Protein AF-0000000070184455 (afdb_homodimer)

Solvent-accessible surface area (backbone atoms only — not comparable to full-atom values): 16462 Å² total; per-residue (Å²): 111,70,43,60,71,36,70,55,77,75,55,74,35,18,24,16,67,82,56,78,44,83,41,41,53,81,78,48,29,90,46,31,36,33,36,43,38,32,28,48,44,63,80,33,72,62,44,48,53,51,55,48,52,50,52,74,43,37,65,62,40,45,73,43,46,32,42,61,32,40,34,28,40,41,44,41,48,47,44,28,52,49,34,60,73,70,63,50,87,60,40,34,37,22,26,56,83,36,55,60,34,54,68,46,54,32,59,38,61,46,68,95,58,64,41,69,60,25,25,33,30,28,38,36,32,27,36,63,84,42,31,20,72,35,61,48,75,37,95,46,77,83,56,75,80,62,64,67,59,55,49,48,53,43,50,68,72,87,109,73,43,59,71,34,71,55,76,73,54,74,35,19,25,18,66,84,57,77,44,81,41,41,54,81,80,47,29,89,46,33,38,34,35,43,38,32,28,48,44,63,80,34,72,64,45,48,52,50,55,49,52,51,52,74,43,37,65,61,40,45,73,41,45,32,40,59,32,39,33,27,39,40,45,43,48,47,45,30,50,49,34,60,74,69,64,49,87,60,41,34,36,21,26,57,83,35,55,60,34,54,68,46,54,34,60,38,62,47,67,96,57,65,42,69,60,26,26,32,31,27,39,37,32,27,36,62,86,40,31,20,72,36,60,48,76,37,95,45,76,81,56,74,79,63,63,68,58,54,51,49,52,44,50,68,72,85

Sequence (316 aa):
MVTTGDSAPDFTAPLANGDIDSFTLSDRLDEAPLVLAFFPGSFTSVCTHEMNAFQDDLEAFESAGAAVYGVSVDSPFALNEFREKLGLEFDLISDADKEITEAYDIQMDFAELGVHDVAKRSVFVVDSDGTVQYAWISDDPGVEPEYDDVLAAVETLAMVTTGDSAPDFTAPLANGDIDSFTLSDRLDEAPLVLAFFPGSFTSVCTHEMNAFQDDLEAFESAGAAVYGVSVDSPFALNEFREKLGLEFDLISDADKEITEAYDIQMDFAELGVHDVAKRSVFVVDSDGTVQYAWISDDPGVEPEYDDVLAAVETLA

Structure (mmCIF, N/CA/C/O backbone):
data_AF-0000000070184455-model_v1
#
loop_
_entity.id
_entity.type
_entity.pdbx_description
1 polymer Peroxiredoxin
#
loop_
_atom_site.group_PDB
_atom_site.id
_atom_site.type_symbol
_atom_site.label_atom_id
_atom_site.label_alt_id
_atom_site.label_comp_id
_atom_site.label_asym_id
_atom_site.label_entity_id
_atom_site.label_seq_id
_atom_site.pdbx_PDB_ins_code
_atom_site.Cartn_x
_atom_site.Cartn_y
_atom_site.Cartn_z
_atom_site.occupancy
_atom_site.B_iso_or_equiv
_atom_site.auth_seq_id
_atom_site.auth_comp_id
_atom_site.auth_asym_id
_atom_site.auth_atom_id
_atom_site.pdbx_PDB_model_num
ATOM 1 N N . MET A 1 1 ? -2.066 8.836 22.891 1 90.31 1 MET A N 1
ATOM 2 C CA . MET A 1 1 ? -2.592 9.594 21.766 1 90.31 1 MET A CA 1
ATOM 3 C C . MET A 1 1 ? -1.968 10.984 21.719 1 90.31 1 MET A C 1
ATOM 5 O O . MET A 1 1 ? -1.817 11.648 22.75 1 90.31 1 MET A O 1
ATOM 9 N N . VAL A 1 2 ? -1.498 11.32 20.562 1 97.38 2 VAL A N 1
ATOM 10 C CA . VAL A 1 2 ? -0.89 12.633 20.359 1 97.38 2 VAL A CA 1
ATOM 11 C C . VAL A 1 2 ? -1.961 13.719 20.453 1 97.38 2 VAL A C 1
ATOM 13 O O . VAL A 1 2 ? -3.01 13.617 19.812 1 97.38 2 VAL A O 1
ATOM 16 N N . THR A 1 3 ? -1.771 14.688 21.281 1 97.69 3 THR A N 1
ATOM 17 C CA . THR A 1 3 ? -2.732 15.766 21.484 1 97.69 3 THR A CA 1
ATOM 18 C C . THR A 1 3 ? -2.053 17.125 21.375 1 97.69 3 THR A C 1
ATOM 20 O O . THR A 1 3 ? -0.824 17.203 21.297 1 97.69 3 THR A O 1
ATOM 23 N N . THR A 1 4 ? -2.918 18.141 21.312 1 98.19 4 THR A N 1
ATOM 24 C CA . THR A 1 4 ? -2.408 19.516 21.25 1 98.19 4 THR A CA 1
ATOM 25 C C . THR A 1 4 ? -1.467 19.781 22.422 1 98.19 4 THR A C 1
ATOM 27 O O . THR A 1 4 ? -1.761 19.422 23.562 1 98.19 4 THR A O 1
ATOM 30 N N . GLY A 1 5 ? -0.348 20.312 22.156 1 98.44 5 GLY A N 1
ATOM 31 C CA . GLY A 1 5 ? 0.641 20.625 23.172 1 98.44 5 GLY A CA 1
ATOM 32 C C . GLY A 1 5 ? 1.784 19.625 23.219 1 98.44 5 GLY A C 1
ATOM 33 O O . GLY A 1 5 ? 2.854 19.938 23.766 1 98.44 5 GLY A O 1
ATOM 34 N N . ASP A 1 6 ? 1.604 18.484 22.703 1 98.69 6 ASP A N 1
ATOM 35 C CA . ASP A 1 6 ? 2.635 17.453 22.672 1 98.69 6 ASP A CA 1
ATOM 36 C C . ASP A 1 6 ? 3.713 17.781 21.656 1 98.69 6 ASP A C 1
ATOM 38 O O . ASP A 1 6 ? 3.457 18.5 20.688 1 98.69 6 ASP A O 1
ATOM 42 N N . SER A 1 7 ? 4.93 17.328 21.938 1 98.75 7 SER A N 1
ATOM 43 C CA . SER A 1 7 ? 5.891 17.25 20.844 1 98.75 7 SER A CA 1
ATOM 44 C C . SER A 1 7 ? 5.453 16.25 19.781 1 98.75 7 SER A C 1
ATOM 46 O O . SER A 1 7 ? 5.082 15.117 20.125 1 98.75 7 SER A O 1
ATOM 48 N N . ALA A 1 8 ? 5.398 16.703 18.578 1 98.88 8 ALA A N 1
ATOM 49 C CA . ALA A 1 8 ? 5.062 15.758 17.5 1 98.88 8 ALA A CA 1
ATOM 50 C C . ALA A 1 8 ? 6.09 14.633 17.422 1 98.88 8 ALA A C 1
ATOM 52 O O . ALA A 1 8 ? 7.293 14.891 17.359 1 98.88 8 ALA A O 1
ATOM 53 N N . PRO A 1 9 ? 5.707 13.391 17.453 1 98.94 9 PRO A N 1
ATOM 54 C CA . PRO A 1 9 ? 6.676 12.312 17.234 1 98.94 9 PRO A CA 1
ATOM 55 C C . PRO A 1 9 ? 7.461 12.469 15.938 1 98.94 9 PRO A C 1
ATOM 57 O O . PRO A 1 9 ? 6.867 12.664 14.875 1 98.94 9 PRO A O 1
ATOM 60 N N . ASP A 1 10 ? 8.766 12.375 16.031 1 98.88 10 ASP A N 1
ATOM 61 C CA . ASP A 1 10 ? 9.609 12.5 14.844 1 98.88 10 ASP A CA 1
ATOM 62 C C . ASP A 1 10 ? 9.648 11.188 14.062 1 98.88 10 ASP A C 1
ATOM 64 O O . ASP A 1 10 ? 9.43 10.109 14.625 1 98.88 10 ASP A O 1
ATOM 68 N N . PHE A 1 11 ? 9.875 11.328 12.734 1 98.88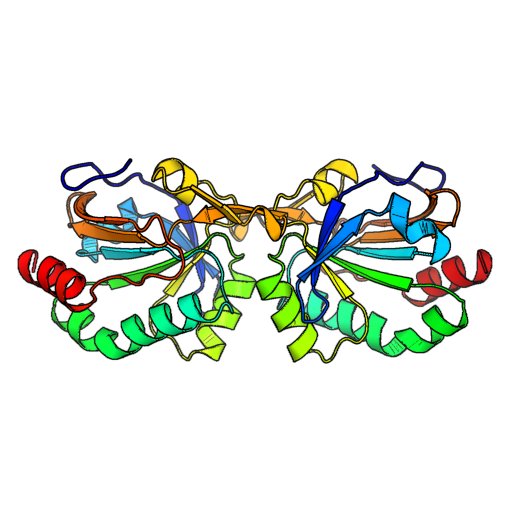 11 PHE A N 1
ATOM 69 C CA . PHE A 1 11 ? 9.984 10.156 11.867 1 98.88 11 PHE A CA 1
ATOM 70 C C . PHE A 1 11 ? 10.727 10.5 10.586 1 98.88 11 PHE A C 1
ATOM 72 O O . PHE A 1 11 ? 10.844 11.672 10.219 1 98.88 11 PHE A O 1
ATOM 79 N N . THR A 1 12 ? 11.305 9.516 9.961 1 98.69 12 THR A N 1
ATOM 80 C CA . THR A 1 12 ? 11.82 9.539 8.594 1 98.69 12 THR A CA 1
ATOM 81 C C . THR A 1 12 ? 11.086 8.531 7.723 1 98.69 12 THR A C 1
ATOM 83 O O . THR A 1 12 ? 10.875 7.383 8.125 1 98.69 12 THR A O 1
ATOM 86 N N . ALA A 1 13 ? 10.602 9 6.57 1 98.75 13 ALA A N 1
ATOM 87 C CA . ALA A 1 13 ? 9.789 8.164 5.691 1 98.75 13 ALA A CA 1
ATOM 88 C C . ALA A 1 13 ? 9.922 8.602 4.238 1 98.75 13 ALA A C 1
ATOM 90 O O . ALA A 1 13 ? 10.344 9.727 3.957 1 98.75 13 ALA A O 1
ATOM 91 N N . PRO A 1 14 ? 9.609 7.703 3.279 1 98.81 14 PRO A N 1
ATOM 92 C CA . PRO A 1 14 ? 9.609 8.109 1.873 1 98.81 14 PRO A CA 1
ATOM 93 C C . PRO A 1 14 ? 8.578 9.195 1.577 1 98.81 14 PRO A C 1
ATOM 95 O O . PRO A 1 14 ? 7.469 9.172 2.121 1 98.81 14 PRO A O 1
ATOM 98 N N . LEU A 1 15 ? 9 10.133 0.774 1 98.88 15 LEU A N 1
ATOM 99 C CA . LEU A 1 15 ? 8.141 11.195 0.265 1 98.88 15 LEU A CA 1
ATOM 100 C C . LEU A 1 15 ? 7.766 10.945 -1.191 1 98.88 15 LEU A C 1
ATOM 102 O O . LEU A 1 15 ? 8.633 10.891 -2.061 1 98.88 15 LEU A O 1
ATOM 106 N N . ALA A 1 16 ? 6.512 10.688 -1.405 1 98.69 16 ALA A N 1
ATOM 107 C CA . ALA A 1 16 ? 5.996 10.555 -2.766 1 98.69 16 ALA A CA 1
ATOM 108 C C . ALA A 1 16 ? 5.73 11.93 -3.387 1 98.69 16 ALA A C 1
ATOM 110 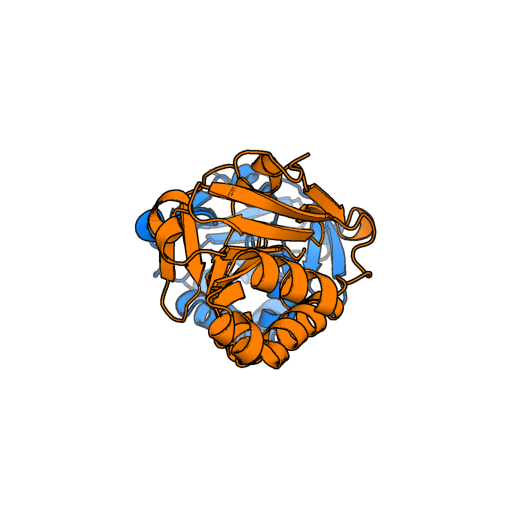O O . ALA A 1 16 ? 4.684 12.531 -3.154 1 98.69 16 ALA A O 1
ATOM 111 N N . ASN A 1 17 ? 6.598 12.398 -4.184 1 98.38 17 ASN A N 1
ATOM 112 C CA . ASN A 1 17 ? 6.535 13.719 -4.812 1 98.38 17 ASN A CA 1
ATOM 113 C C . ASN A 1 17 ? 6.832 13.641 -6.305 1 98.38 17 ASN A C 1
ATOM 115 O O . ASN A 1 17 ? 7.309 14.609 -6.898 1 98.38 17 ASN A O 1
ATOM 119 N N . GLY A 1 18 ? 6.438 12.492 -6.973 1 96.12 18 GLY A N 1
ATOM 120 C CA . GLY A 1 18 ? 6.883 12.148 -8.312 1 96.12 18 GLY A CA 1
ATOM 121 C C . GLY A 1 18 ? 8.117 11.266 -8.32 1 96.12 18 GLY A C 1
ATOM 122 O O . GLY A 1 18 ? 8.031 10.078 -8.641 1 96.12 18 GLY A O 1
ATOM 123 N N . ASP A 1 19 ? 9.172 11.844 -7.871 1 94.44 19 ASP A N 1
ATOM 124 C CA . ASP A 1 19 ? 10.305 11.031 -7.43 1 94.44 19 ASP A CA 1
ATOM 125 C C . ASP A 1 19 ? 10.086 10.523 -6.008 1 94.44 19 ASP A C 1
ATOM 127 O O . ASP A 1 19 ? 9.055 10.789 -5.395 1 94.44 19 ASP A O 1
ATOM 131 N N . ILE A 1 20 ? 10.82 9.672 -5.496 1 96.94 20 ILE A N 1
ATOM 132 C CA . ILE A 1 20 ? 10.758 9.258 -4.098 1 96.94 20 ILE A CA 1
ATOM 133 C C . ILE A 1 20 ? 11.953 9.812 -3.34 1 96.94 20 ILE A C 1
ATOM 135 O O . ILE A 1 20 ? 13.102 9.438 -3.611 1 96.94 20 ILE A O 1
ATOM 139 N N . ASP A 1 21 ? 11.656 10.805 -2.514 1 98 21 ASP A N 1
ATOM 140 C CA . ASP A 1 21 ? 12.672 11.383 -1.643 1 98 21 ASP A CA 1
ATOM 141 C C . ASP A 1 21 ? 12.492 10.922 -0.2 1 98 21 ASP A C 1
ATOM 143 O O . ASP A 1 21 ? 11.617 10.102 0.087 1 98 21 ASP A O 1
ATOM 147 N N . SER A 1 22 ? 13.422 11.305 0.609 1 98.44 22 SER A N 1
ATOM 148 C CA . SER A 1 22 ? 13.289 11.047 2.041 1 98.44 22 SER A CA 1
ATOM 149 C C . SER A 1 22 ? 12.742 12.266 2.775 1 98.44 22 SER A C 1
ATOM 151 O O . SER A 1 22 ? 13.086 13.398 2.451 1 98.44 22 SER A O 1
ATOM 153 N N . PHE A 1 23 ? 11.867 12.102 3.695 1 98.62 23 PHE A N 1
ATOM 154 C CA . PHE A 1 23 ? 11.258 13.125 4.539 1 98.62 23 PHE A CA 1
ATOM 155 C C . PHE A 1 23 ? 11.531 12.852 6.012 1 98.62 23 PHE A C 1
ATOM 157 O O . PHE A 1 23 ? 11.273 11.75 6.5 1 98.62 23 PHE A O 1
ATOM 164 N N . THR A 1 24 ? 12.078 13.734 6.672 1 98.88 24 THR A N 1
ATOM 165 C CA . THR A 1 24 ? 12.211 13.727 8.125 1 98.88 24 THR A CA 1
ATOM 166 C C . THR A 1 24 ? 11.492 14.922 8.742 1 98.88 24 THR A C 1
ATOM 168 O O . THR A 1 24 ? 11.781 16.078 8.398 1 98.88 24 THR A O 1
ATOM 171 N N . LEU A 1 25 ? 10.586 14.688 9.672 1 98.94 25 LEU A N 1
ATOM 172 C CA . LEU A 1 25 ? 9.742 15.75 10.211 1 98.94 25 LEU A CA 1
ATOM 173 C C . LEU A 1 25 ? 10.586 16.859 10.812 1 98.94 25 LEU A C 1
ATOM 175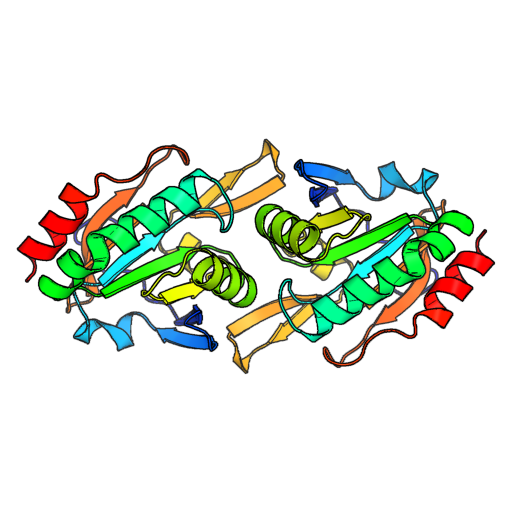 O O . LEU A 1 25 ? 10.414 18.031 10.477 1 98.94 25 LEU A O 1
ATOM 179 N N . SER A 1 26 ? 11.531 16.547 11.664 1 98.75 26 SER A N 1
ATOM 180 C CA . SER A 1 26 ? 12.32 17.531 12.398 1 98.75 26 SER A CA 1
ATOM 181 C C . SER A 1 26 ? 13.172 18.375 11.453 1 98.75 26 SER A C 1
ATOM 183 O O . SER A 1 26 ? 13.609 19.469 11.812 1 98.75 26 SER A O 1
ATOM 185 N N . ASP A 1 27 ? 13.445 17.828 10.266 1 98.69 27 ASP A N 1
ATOM 186 C CA . ASP A 1 27 ? 14.25 18.547 9.281 1 98.69 27 ASP A CA 1
ATOM 187 C C . ASP A 1 27 ? 13.391 19.531 8.492 1 98.69 27 ASP A C 1
ATOM 189 O O . ASP A 1 27 ? 13.914 20.328 7.703 1 98.69 27 ASP A O 1
ATOM 193 N N . ARG A 1 28 ? 12.039 19.5 8.625 1 98.62 28 ARG A N 1
ATOM 194 C CA . ARG A 1 28 ? 11.141 20.281 7.781 1 98.62 28 ARG A CA 1
ATOM 195 C C . ARG A 1 28 ? 10.406 21.344 8.594 1 98.62 28 ARG A C 1
ATOM 197 O O . ARG A 1 28 ? 9.477 21.984 8.102 1 98.62 28 ARG A O 1
ATOM 204 N N . LEU A 1 29 ? 10.82 21.562 9.836 1 98.56 29 LEU A N 1
ATOM 205 C CA . LEU A 1 29 ? 10.102 22.469 10.727 1 98.56 29 LEU A CA 1
ATOM 206 C C . LEU A 1 29 ? 10.211 23.906 10.242 1 98.56 29 LEU A C 1
ATOM 208 O O . LEU A 1 29 ? 9.43 24.766 10.656 1 98.56 29 LEU A O 1
ATOM 212 N N . ASP A 1 30 ? 11.141 24.25 9.375 1 98.12 30 ASP A N 1
ATOM 213 C CA . ASP A 1 30 ? 11.266 25.578 8.789 1 98.12 30 ASP A CA 1
ATOM 214 C C . ASP A 1 30 ? 10.109 25.859 7.824 1 98.12 30 ASP A C 1
ATOM 216 O O . ASP A 1 30 ? 9.883 27.016 7.445 1 98.12 30 ASP A O 1
ATOM 220 N N . GLU A 1 31 ? 9.375 24.812 7.449 1 98.12 31 GLU A N 1
ATOM 221 C CA . GLU A 1 31 ? 8.211 24.938 6.57 1 98.12 31 GLU A CA 1
ATOM 222 C C . GLU A 1 31 ? 6.926 25.109 7.375 1 98.12 31 GLU A C 1
ATOM 224 O O . GLU A 1 31 ? 5.844 25.234 6.801 1 98.12 31 GLU A O 1
ATOM 229 N N . ALA A 1 32 ? 7 25.109 8.68 1 98.12 32 ALA A N 1
ATOM 230 C CA . ALA A 1 32 ? 5.816 25.172 9.531 1 98.12 32 ALA A CA 1
ATOM 231 C C . ALA A 1 32 ? 5.055 26.484 9.305 1 98.12 32 ALA A C 1
ATOM 233 O O . ALA A 1 32 ? 5.652 27.5 8.961 1 98.12 32 ALA A O 1
ATOM 234 N N . PRO A 1 33 ? 3.736 26.344 9.578 1 98.75 33 PRO A N 1
ATOM 235 C CA . PRO A 1 33 ? 3.014 25.203 10.133 1 98.75 33 PRO A CA 1
ATOM 236 C C . PRO A 1 33 ? 2.922 24.031 9.156 1 98.75 33 PRO A C 1
ATOM 238 O O . PRO A 1 33 ? 2.734 24.234 7.957 1 98.75 33 PRO A O 1
ATOM 241 N N . LEU A 1 34 ? 3.176 22.812 9.617 1 98.94 34 LEU A N 1
ATOM 242 C CA . LEU A 1 34 ? 3.002 21.578 8.844 1 98.94 34 LEU A CA 1
ATOM 243 C C . LEU A 1 34 ? 1.637 20.953 9.109 1 98.94 34 LEU A C 1
ATOM 245 O O . LEU A 1 34 ? 1.262 20.75 10.266 1 98.94 34 LEU A O 1
ATOM 249 N N . VAL A 1 35 ? 0.856 20.75 8.102 1 98.94 35 VAL A N 1
ATOM 250 C CA . VAL A 1 35 ? -0.396 20.016 8.195 1 98.94 35 VAL A CA 1
ATOM 251 C C . VAL A 1 35 ? -0.167 18.562 7.785 1 98.94 35 VAL A C 1
ATOM 253 O O . VAL A 1 35 ? 0.141 18.281 6.621 1 98.94 35 VAL A O 1
ATOM 256 N N . LEU A 1 36 ? -0.233 17.672 8.703 1 98.94 36 LEU A N 1
ATOM 257 C CA . LEU A 1 36 ? -0.17 16.234 8.461 1 98.94 36 LEU A CA 1
ATOM 258 C C . LEU A 1 36 ? -1.569 15.625 8.414 1 98.94 36 LEU A C 1
ATOM 260 O O . LEU A 1 36 ? -2.238 15.516 9.445 1 98.94 36 LEU A O 1
ATOM 264 N N . ALA A 1 37 ? -1.998 15.32 7.281 1 98.94 37 ALA A N 1
ATOM 265 C CA . ALA A 1 37 ? -3.318 14.727 7.07 1 98.94 37 ALA A CA 1
ATOM 266 C C . ALA A 1 37 ? -3.219 13.227 6.848 1 98.94 37 ALA A C 1
ATOM 268 O O . ALA A 1 37 ? -2.893 12.773 5.746 1 98.94 37 ALA A O 1
ATOM 269 N N . PHE A 1 38 ? -3.537 12.484 7.871 1 98.94 38 PHE A N 1
ATOM 270 C CA . PHE A 1 38 ? -3.496 11.031 7.82 1 98.94 38 PHE A CA 1
ATOM 271 C C . PHE A 1 38 ? -4.789 10.469 7.234 1 98.94 38 PHE A C 1
ATOM 273 O O . PHE A 1 38 ? -5.879 10.961 7.551 1 98.94 38 PHE A O 1
ATOM 280 N N . PHE A 1 39 ? -4.699 9.5 6.414 1 98.88 39 PHE A N 1
ATOM 281 C CA . PHE A 1 39 ? -5.848 8.797 5.859 1 98.88 39 PHE A CA 1
ATOM 282 C C . PHE A 1 39 ? -5.574 7.301 5.762 1 98.88 39 PHE A C 1
ATOM 284 O O . PHE A 1 39 ? -4.414 6.879 5.703 1 98.88 39 PHE A O 1
ATOM 291 N N . PRO A 1 40 ? -6.609 6.473 5.77 1 98.31 40 PRO A N 1
ATOM 292 C CA . PRO A 1 40 ? -6.41 5.031 5.945 1 98.31 40 PRO A CA 1
ATOM 293 C C . PRO A 1 40 ? -5.719 4.383 4.746 1 98.31 40 PRO A C 1
ATOM 295 O O . PRO A 1 40 ? -4.828 3.547 4.922 1 98.31 40 PRO A O 1
ATOM 298 N N . GLY A 1 41 ? -6.184 4.758 3.543 1 98.31 41 GLY A N 1
ATOM 299 C CA . GLY A 1 41 ? -5.672 4.062 2.373 1 98.31 41 GLY A CA 1
ATOM 300 C C . GLY A 1 41 ? -5.973 4.777 1.072 1 98.31 41 GLY A C 1
ATOM 301 O O . GLY A 1 41 ? -7.09 5.254 0.863 1 98.31 41 GLY A O 1
ATOM 302 N N . SER A 1 42 ? -4.996 4.801 0.197 1 98.62 42 SER A N 1
ATOM 303 C CA . SER A 1 42 ? -5.16 5.43 -1.11 1 98.62 42 SER A CA 1
ATOM 304 C C . SER A 1 42 ? -6.211 4.703 -1.946 1 98.62 42 SER A C 1
ATOM 306 O O . SER A 1 42 ? -6.492 3.525 -1.71 1 98.62 42 SER A O 1
ATOM 308 N N . PHE A 1 43 ? -6.941 5.473 -2.883 1 98.38 43 PHE A N 1
ATOM 309 C CA . PHE A 1 43 ? -7.863 4.973 -3.895 1 98.38 43 PHE A CA 1
ATOM 310 C C . PHE A 1 43 ? -9.195 4.586 -3.268 1 98.38 43 PHE A C 1
ATOM 312 O O . PHE A 1 43 ? -10.047 3.992 -3.928 1 98.38 43 PHE A O 1
ATOM 319 N N . THR A 1 44 ? -9.336 4.848 -1.955 1 96.94 44 THR A N 1
ATOM 320 C CA . THR A 1 44 ? -10.656 4.715 -1.348 1 96.94 44 THR A CA 1
ATOM 321 C C . THR A 1 44 ? -11.469 5.992 -1.536 1 96.94 44 THR A C 1
ATOM 323 O O . THR A 1 44 ? -10.906 7.082 -1.653 1 96.94 44 THR A O 1
ATOM 326 N N . SER A 1 45 ? -12.781 5.898 -1.573 1 97.31 45 SER A N 1
ATOM 327 C CA . SER A 1 45 ? -13.664 7.008 -1.921 1 97.31 45 SER A CA 1
ATOM 328 C C . SER A 1 45 ? -13.5 8.172 -0.949 1 97.31 45 SER A C 1
ATOM 330 O O . SER A 1 45 ? -13.297 9.312 -1.367 1 97.31 45 SER A O 1
ATOM 332 N N . VAL A 1 46 ? -13.609 7.961 0.353 1 98.12 46 VAL A N 1
ATOM 333 C CA . VAL A 1 46 ? -13.547 9.031 1.348 1 98.12 46 VAL A CA 1
ATOM 334 C C . VAL A 1 46 ? -12.148 9.633 1.369 1 98.12 46 VAL A C 1
ATOM 336 O O . VAL A 1 46 ? -11.992 10.844 1.517 1 98.12 46 VAL A O 1
ATOM 339 N N . CYS A 1 47 ? -11.141 8.828 1.218 1 98.69 47 CYS A N 1
ATOM 340 C CA . CYS A 1 47 ? -9.766 9.328 1.195 1 98.69 47 CYS A CA 1
ATOM 341 C C . CYS A 1 47 ? -9.523 10.195 -0.034 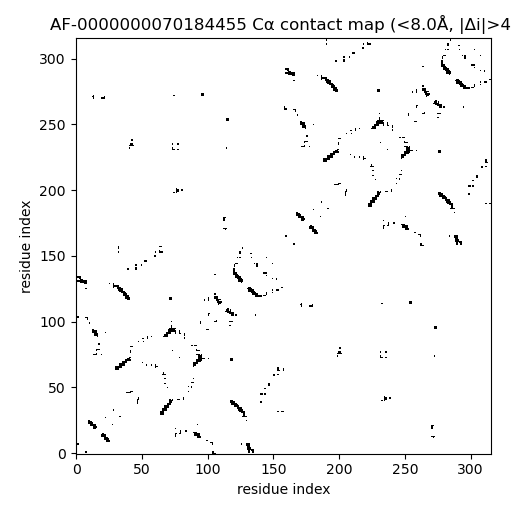1 98.69 47 CYS A C 1
ATOM 343 O O . CYS A 1 47 ? -8.828 11.211 0.046 1 98.69 47 CYS A O 1
ATOM 345 N N . THR A 1 48 ? -10.039 9.773 -1.18 1 98.81 48 THR A N 1
ATOM 346 C CA . THR A 1 48 ? -9.984 10.57 -2.4 1 98.81 48 THR A CA 1
ATOM 347 C C . THR A 1 48 ? -10.648 11.93 -2.188 1 98.81 48 THR A C 1
ATOM 349 O O . THR A 1 48 ? -10.078 12.961 -2.533 1 98.81 48 THR A O 1
ATOM 352 N N . HIS A 1 49 ? -11.82 11.945 -1.604 1 98.81 49 HIS A N 1
ATOM 353 C CA . HIS A 1 49 ? -12.523 13.195 -1.345 1 98.81 49 HIS A CA 1
ATOM 354 C C . HIS A 1 49 ? -11.727 14.094 -0.41 1 98.81 49 HIS A C 1
ATOM 356 O O . HIS A 1 49 ? -11.617 15.297 -0.644 1 98.81 49 HIS A O 1
ATOM 362 N N . GLU A 1 50 ? -11.195 13.5 0.647 1 98.88 50 GLU A N 1
ATOM 363 C CA . GLU A 1 50 ? -10.406 14.25 1.617 1 98.88 50 GLU A CA 1
ATOM 364 C C . GLU A 1 50 ? -9.195 14.898 0.958 1 98.88 50 GLU A C 1
ATOM 366 O O . GLU A 1 50 ? -8.938 16.094 1.152 1 98.88 50 GLU A O 1
ATOM 371 N N . MET A 1 51 ? -8.391 14.125 0.196 1 98.94 51 MET A N 1
ATOM 372 C CA . MET A 1 51 ? -7.203 14.672 -0.455 1 98.94 51 MET A CA 1
ATOM 373 C C . MET A 1 51 ? -7.578 15.758 -1.457 1 98.94 51 MET A C 1
ATOM 375 O O . MET A 1 51 ? -6.891 16.766 -1.565 1 98.94 51 MET A O 1
ATOM 379 N N . ASN A 1 52 ? -8.688 15.586 -2.184 1 98.94 52 ASN A N 1
ATOM 380 C CA . ASN A 1 52 ? -9.172 16.609 -3.1 1 98.94 52 ASN A CA 1
ATOM 381 C C . ASN A 1 52 ? -9.586 17.875 -2.355 1 98.94 52 ASN A C 1
ATOM 383 O O . ASN A 1 52 ? -9.367 18.984 -2.848 1 98.94 52 ASN A O 1
ATOM 387 N N . ALA A 1 53 ? -10.211 17.719 -1.199 1 98.88 53 ALA A N 1
ATOM 388 C CA . ALA A 1 53 ? -10.594 18.875 -0.405 1 98.88 53 ALA A CA 1
ATOM 389 C C . ALA A 1 53 ? -9.367 19.688 0.016 1 98.88 53 ALA A C 1
ATOM 391 O O . ALA A 1 53 ? -9.367 20.922 -0.061 1 98.88 53 ALA A O 1
ATOM 392 N N . PHE A 1 54 ? -8.32 18.984 0.452 1 98.94 54 PHE A N 1
ATOM 393 C CA . PHE A 1 54 ? -7.078 19.672 0.778 1 98.94 54 PHE A CA 1
ATOM 394 C C . PHE A 1 54 ? -6.488 20.344 -0.458 1 98.94 54 PHE A C 1
ATOM 396 O O . PHE A 1 54 ? -5.961 21.453 -0.379 1 98.94 54 PHE A O 1
ATOM 403 N N . GLN A 1 55 ? -6.555 19.672 -1.617 1 98.94 55 GLN A N 1
ATOM 404 C CA . GLN A 1 55 ? -6.07 20.266 -2.861 1 98.94 55 GLN A CA 1
ATOM 405 C C . GLN A 1 55 ? -6.844 21.547 -3.199 1 98.94 55 GLN A C 1
ATOM 407 O O . GLN A 1 55 ? -6.25 22.547 -3.598 1 98.94 55 GLN A O 1
ATOM 412 N N . ASP A 1 56 ? -8.148 21.5 -3.025 1 98.69 56 ASP A N 1
ATOM 413 C CA . ASP A 1 56 ? -9.008 22.641 -3.32 1 98.69 56 ASP A CA 1
ATOM 414 C C . ASP A 1 56 ? -8.633 23.844 -2.457 1 98.69 56 ASP A C 1
ATOM 416 O O . ASP A 1 56 ? -8.773 24.984 -2.889 1 98.69 56 ASP A O 1
ATOM 420 N N . ASP A 1 57 ? -8.195 23.594 -1.243 1 98.44 57 ASP A N 1
ATOM 421 C CA . ASP A 1 57 ? -7.887 24.656 -0.296 1 98.44 57 ASP A CA 1
ATOM 422 C C . ASP A 1 57 ? -6.383 24.906 -0.231 1 98.44 57 ASP A C 1
ATOM 424 O O . ASP A 1 57 ? -5.914 25.672 0.627 1 98.44 57 ASP A O 1
ATOM 428 N N . LEU A 1 58 ? -5.645 24.297 -1.053 1 98.81 58 LEU A N 1
ATOM 429 C CA . LEU A 1 58 ? -4.191 24.297 -0.925 1 98.81 58 LEU A CA 1
ATOM 430 C C . LEU A 1 58 ? -3.643 25.719 -0.947 1 98.81 58 LEU A C 1
ATOM 432 O O . LEU A 1 58 ? -2.756 26.062 -0.16 1 98.81 58 LEU A O 1
ATOM 436 N N . GLU A 1 59 ? -4.129 26.562 -1.829 1 98.62 59 GLU A N 1
ATOM 437 C CA . GLU A 1 59 ? -3.656 27.938 -1.926 1 98.62 59 GLU A CA 1
ATOM 438 C C . GLU A 1 59 ? -3.865 28.688 -0.612 1 98.62 59 GLU A C 1
ATOM 440 O O . GLU A 1 59 ? -3.027 29.5 -0.214 1 98.62 59 GLU A O 1
ATOM 445 N N . ALA A 1 60 ? -4.992 28.469 0.015 1 98.69 60 ALA A N 1
ATOM 446 C CA . ALA A 1 60 ? -5.266 29.109 1.298 1 98.69 60 ALA A CA 1
ATOM 447 C C . ALA A 1 60 ? -4.254 28.672 2.355 1 98.69 60 ALA A C 1
ATOM 449 O O . ALA A 1 60 ? -3.768 29.5 3.131 1 98.69 60 ALA A O 1
ATOM 450 N N . PHE A 1 61 ? -3.9 27.422 2.404 1 98.75 61 PHE A N 1
ATOM 451 C CA . PHE A 1 61 ? -2.906 26.922 3.346 1 98.75 61 PHE A CA 1
ATOM 452 C C . PHE A 1 61 ? -1.535 27.516 3.057 1 98.75 61 PHE A C 1
ATOM 454 O O . PHE A 1 61 ? -0.854 27.984 3.969 1 98.75 61 PHE A O 1
ATOM 461 N N . GLU A 1 62 ? -1.207 27.5 1.803 1 98.44 62 GLU A N 1
ATOM 462 C CA . GLU A 1 62 ? 0.094 28.031 1.408 1 98.44 62 GLU A CA 1
ATOM 463 C C . GLU A 1 62 ? 0.189 29.516 1.69 1 98.44 62 GLU A C 1
ATOM 465 O O . GLU A 1 62 ? 1.234 30.016 2.121 1 98.44 62 GLU A O 1
ATOM 470 N N . SER A 1 63 ? -0.9 30.203 1.412 1 98.19 63 SER A N 1
ATOM 471 C CA . SER A 1 63 ? -0.937 31.641 1.671 1 98.19 63 SER A CA 1
ATOM 472 C C . SER A 1 63 ? -0.789 31.938 3.158 1 98.19 63 SER A C 1
ATOM 474 O O . SER A 1 63 ? -0.229 32.969 3.539 1 98.19 63 SER A O 1
ATOM 476 N N . ALA A 1 64 ? -1.251 31.031 3.951 1 98.06 64 ALA A N 1
ATOM 477 C CA . ALA A 1 64 ? -1.132 31.172 5.398 1 98.06 64 ALA A CA 1
ATOM 478 C C . ALA A 1 64 ? 0.237 30.703 5.887 1 98.06 64 ALA A C 1
ATOM 480 O O . ALA A 1 64 ? 0.518 30.734 7.086 1 98.06 64 ALA A O 1
ATOM 481 N 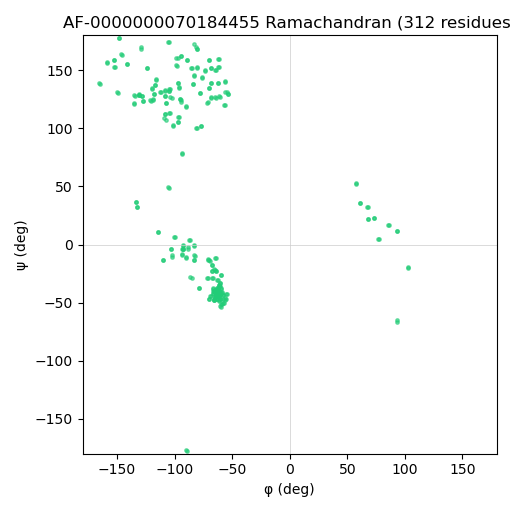N . GLY A 1 65 ? 1.073 30.234 4.957 1 97.88 65 GLY A N 1
ATOM 482 C CA . GLY A 1 65 ? 2.447 29.875 5.262 1 97.88 65 GLY A CA 1
ATOM 483 C C . GLY A 1 65 ? 2.609 28.406 5.613 1 97.88 65 GLY A C 1
ATOM 484 O O . GLY A 1 65 ? 3.656 28 6.117 1 97.88 65 GLY A O 1
ATOM 485 N N . ALA A 1 66 ? 1.613 27.609 5.387 1 98.75 66 ALA A N 1
ATOM 486 C CA . ALA A 1 66 ? 1.646 26.219 5.824 1 98.75 66 ALA A CA 1
ATOM 487 C C . ALA A 1 66 ? 2.047 25.297 4.676 1 98.75 66 ALA A C 1
ATOM 489 O O . ALA A 1 66 ? 1.855 25.625 3.504 1 98.75 66 ALA A O 1
ATOM 490 N N . ALA A 1 67 ? 2.609 24.141 4.945 1 98.81 67 ALA A N 1
ATOM 491 C CA . ALA A 1 67 ? 2.807 23.016 4.039 1 98.81 67 ALA A CA 1
ATOM 492 C C . ALA A 1 67 ? 1.881 21.859 4.395 1 98.81 67 ALA A C 1
ATOM 494 O O . ALA A 1 67 ? 1.741 21.5 5.57 1 98.81 67 ALA A O 1
ATOM 495 N N . VAL A 1 68 ? 1.24 21.312 3.441 1 98.94 68 VAL A N 1
ATOM 496 C CA . VAL A 1 68 ? 0.302 20.203 3.633 1 98.94 68 VAL A CA 1
ATOM 497 C C . VAL A 1 68 ? 0.936 18.906 3.158 1 98.94 68 VAL A C 1
ATOM 499 O O . VAL A 1 68 ? 1.532 18.844 2.08 1 98.94 68 VAL A O 1
ATOM 502 N N . TYR A 1 69 ? 0.863 17.859 3.949 1 98.94 69 TYR A N 1
ATOM 503 C CA . TYR A 1 69 ? 1.286 16.5 3.605 1 98.94 69 TYR A CA 1
ATOM 504 C C . TYR A 1 69 ? 0.178 15.5 3.891 1 98.94 69 TYR A C 1
ATOM 506 O O . TYR A 1 69 ? -0.415 15.508 4.973 1 98.94 69 TYR A O 1
ATOM 514 N N . GLY A 1 70 ? -0.158 14.695 2.939 1 98.94 70 GLY A N 1
ATOM 515 C CA . GLY A 1 70 ? -0.933 13.5 3.234 1 98.94 70 GLY A CA 1
ATOM 516 C C . GLY A 1 70 ? -0.079 12.336 3.697 1 98.94 70 GLY A C 1
ATOM 517 O O . GLY A 1 70 ? 1.055 12.172 3.242 1 98.94 70 GLY A O 1
ATOM 518 N N . VAL A 1 71 ? -0.547 11.484 4.605 1 98.94 71 VAL A N 1
ATOM 519 C CA . VAL A 1 71 ? 0.21 10.367 5.156 1 98.94 71 VAL A CA 1
ATOM 520 C C . VAL A 1 71 ? -0.664 9.109 5.184 1 98.94 71 VAL A C 1
ATOM 522 O O . VAL A 1 71 ? -1.794 9.148 5.676 1 98.94 71 VAL A O 1
ATOM 525 N N . SER A 1 72 ? -0.225 8.078 4.676 1 98.88 72 SER A N 1
ATOM 526 C CA . SER A 1 72 ? -0.899 6.797 4.832 1 98.88 72 SER A CA 1
ATOM 527 C C . SER A 1 72 ? 0.101 5.645 4.844 1 98.88 72 SER A C 1
ATOM 529 O O . SER A 1 72 ? 1.297 5.852 4.625 1 98.88 72 SER A O 1
ATOM 531 N N . VAL A 1 73 ? -0.396 4.445 5.035 1 98.5 73 VAL A N 1
ATOM 532 C CA . VAL A 1 73 ? 0.446 3.258 5.141 1 98.5 73 VAL A CA 1
ATOM 533 C C . VAL A 1 73 ? 0.716 2.689 3.748 1 98.5 73 VAL A C 1
ATOM 535 O O . VAL A 1 73 ? 1.351 1.642 3.611 1 98.5 73 VAL A O 1
ATOM 538 N N . ASP A 1 74 ? 0.252 3.334 2.66 1 98.56 74 ASP A N 1
ATOM 539 C CA . ASP A 1 74 ? 0.502 2.896 1.29 1 98.56 74 ASP A CA 1
ATOM 540 C C . ASP A 1 74 ? 1.975 3.064 0.921 1 98.56 74 ASP A C 1
ATOM 542 O O . ASP A 1 74 ? 2.672 3.904 1.493 1 98.56 74 ASP A O 1
ATOM 546 N N . SER A 1 75 ? 2.498 2.273 0.023 1 98.38 75 SER A N 1
ATOM 547 C CA . SER A 1 75 ? 3.852 2.424 -0.497 1 98.38 75 SER A CA 1
ATOM 548 C C . SER A 1 75 ? 4.027 3.762 -1.206 1 98.38 75 SER A C 1
ATOM 550 O O . SER A 1 75 ? 3.049 4.375 -1.639 1 98.38 75 SER A O 1
ATOM 552 N N . PRO A 1 76 ? 5.246 4.195 -1.351 1 98.62 76 PRO A N 1
ATOM 553 C CA . PRO A 1 76 ? 5.426 5.453 -2.078 1 98.62 76 PRO A CA 1
ATOM 554 C C . PRO A 1 76 ? 5.059 5.34 -3.555 1 98.62 76 PRO A C 1
ATOM 556 O O . PRO A 1 76 ? 4.699 6.336 -4.184 1 98.62 76 PRO A O 1
ATOM 559 N N . PHE A 1 77 ? 5.078 4.113 -4.129 1 98.44 77 PHE A N 1
ATOM 560 C CA . PHE A 1 77 ? 4.691 3.9 -5.516 1 98.44 77 PHE A CA 1
ATOM 561 C C . PHE A 1 77 ? 3.189 4.094 -5.695 1 98.44 77 PHE A C 1
ATOM 563 O O . PHE A 1 77 ? 2.756 4.805 -6.602 1 98.44 77 PHE A O 1
ATOM 570 N N . ALA A 1 78 ? 2.438 3.486 -4.809 1 98.69 78 ALA A N 1
ATOM 571 C CA . ALA A 1 78 ? 0.985 3.643 -4.832 1 98.69 78 ALA A CA 1
ATOM 572 C C . ALA A 1 78 ? 0.583 5.09 -4.562 1 98.69 78 ALA A C 1
ATOM 574 O O . ALA A 1 78 ? -0.328 5.617 -5.203 1 98.69 78 ALA A O 1
ATOM 575 N N . LEU A 1 79 ? 1.278 5.699 -3.623 1 98.88 79 LEU A N 1
ATOM 576 C CA . LEU A 1 79 ? 0.963 7.086 -3.295 1 98.88 79 LEU A CA 1
ATOM 577 C C . LEU A 1 79 ? 1.265 8.008 -4.477 1 98.88 79 LEU A C 1
ATOM 579 O O . LEU A 1 79 ? 0.533 8.969 -4.719 1 98.88 79 LEU A O 1
ATOM 583 N N . ASN A 1 80 ? 2.379 7.777 -5.195 1 98.81 80 ASN A N 1
ATOM 584 C CA . ASN A 1 80 ? 2.67 8.586 -6.375 1 98.81 80 ASN A CA 1
ATOM 585 C C . ASN A 1 80 ? 1.592 8.422 -7.445 1 98.81 80 ASN A C 1
ATOM 587 O O . ASN A 1 80 ? 1.201 9.391 -8.094 1 98.81 80 ASN A O 1
ATOM 591 N N . GLU A 1 81 ? 1.14 7.219 -7.617 1 98.81 81 GLU A N 1
ATOM 592 C CA . GLU A 1 81 ? 0.049 7.004 -8.562 1 98.81 81 GLU A CA 1
ATOM 593 C C . GLU A 1 81 ? -1.218 7.73 -8.125 1 98.81 81 GLU A C 1
ATOM 595 O O . GLU A 1 81 ? -1.911 8.336 -8.945 1 98.81 81 GLU A O 1
ATOM 600 N N . PHE A 1 82 ? -1.572 7.578 -6.805 1 98.88 82 PHE A N 1
ATOM 601 C CA . PHE A 1 82 ? -2.727 8.25 -6.223 1 98.88 82 PHE A CA 1
ATOM 602 C C . PHE A 1 82 ? -2.631 9.758 -6.422 1 98.88 82 PHE A C 1
ATOM 604 O O . PHE A 1 82 ? -3.592 10.398 -6.855 1 98.88 82 PHE A O 1
ATOM 611 N N . ARG A 1 83 ? -1.448 10.352 -6.145 1 98.81 83 ARG A N 1
ATOM 612 C CA . ARG A 1 83 ? -1.172 11.773 -6.305 1 98.81 83 ARG A CA 1
ATOM 613 C C . ARG A 1 83 ? -1.353 12.211 -7.754 1 98.81 83 ARG A C 1
ATOM 615 O O . ARG A 1 83 ? -1.971 13.242 -8.031 1 98.81 83 ARG A O 1
ATOM 622 N N . GLU A 1 84 ? -0.799 11.438 -8.641 1 98.44 84 GLU A N 1
ATOM 623 C CA . GLU A 1 84 ? -0.891 11.742 -10.062 1 98.44 84 GLU A CA 1
ATOM 624 C C . GLU A 1 84 ? -2.334 11.664 -10.555 1 98.44 84 GLU A C 1
ATOM 626 O O . GLU A 1 84 ? -2.799 12.547 -11.273 1 98.44 84 GLU A O 1
ATOM 631 N N . LYS A 1 85 ? -3.031 10.68 -10.164 1 98.44 85 LYS A N 1
ATOM 632 C CA . LYS A 1 85 ? -4.422 10.477 -10.562 1 98.44 85 LYS A CA 1
ATOM 633 C C . LYS A 1 85 ? -5.293 11.656 -10.133 1 98.44 85 LYS A C 1
ATOM 635 O O . LYS A 1 85 ? -6.195 12.062 -10.867 1 98.44 85 LYS A O 1
ATOM 640 N N . LEU A 1 86 ? -5.039 12.203 -8.977 1 98.81 86 LEU A N 1
ATOM 641 C CA . LEU A 1 86 ? -5.879 13.258 -8.422 1 98.81 86 LEU A CA 1
ATOM 642 C C . LEU A 1 86 ? -5.34 14.633 -8.781 1 98.81 86 LEU A C 1
ATOM 644 O O . LEU A 1 86 ? -5.984 15.648 -8.508 1 98.81 86 LEU A O 1
ATOM 648 N N . GLY A 1 87 ? -4.133 14.68 -9.375 1 98.75 87 GLY A N 1
ATOM 649 C CA . GLY A 1 87 ? -3.523 15.969 -9.672 1 98.75 87 GLY A CA 1
ATOM 650 C C . GLY A 1 87 ? -3.141 16.75 -8.438 1 98.75 87 GLY A C 1
ATOM 651 O O . GLY A 1 87 ? -3.268 17.984 -8.406 1 98.75 87 GLY A O 1
ATOM 652 N N . LEU A 1 88 ? -2.764 16.062 -7.367 1 98.88 88 LEU A N 1
ATOM 653 C CA . LEU A 1 88 ? -2.398 16.734 -6.129 1 98.88 88 LEU A CA 1
ATOM 654 C C . LEU A 1 88 ? -1.096 17.516 -6.297 1 98.88 88 LEU A C 1
ATOM 656 O O . LEU A 1 88 ? -0.155 17.031 -6.93 1 98.88 88 LEU A O 1
ATOM 660 N N . GLU A 1 89 ? -1.05 18.672 -5.754 1 98.75 89 GLU A N 1
ATOM 661 C CA . GLU A 1 89 ? 0.139 19.516 -5.832 1 98.75 89 GLU A CA 1
ATOM 662 C C . GLU A 1 89 ? 0.923 19.484 -4.523 1 98.75 89 GLU A C 1
ATOM 664 O O . GLU A 1 89 ? 2.008 20.078 -4.43 1 98.75 89 GLU A O 1
ATOM 669 N N . PHE A 1 90 ? 0.384 18.891 -3.48 1 98.88 90 PHE A N 1
ATOM 670 C CA . PHE A 1 90 ? 1.139 18.625 -2.26 1 98.88 90 PHE A CA 1
ATOM 671 C C . PHE A 1 90 ? 1.634 17.188 -2.223 1 98.88 90 PHE A C 1
ATOM 673 O O . PHE A 1 90 ? 1.169 16.344 -2.994 1 98.88 90 PHE A O 1
ATOM 680 N N . ASP A 1 91 ? 2.65 16.891 -1.409 1 98.75 91 ASP A N 1
ATOM 681 C CA . ASP A 1 91 ? 3.326 15.594 -1.384 1 98.75 91 ASP A CA 1
ATOM 682 C C . ASP A 1 91 ? 2.646 14.641 -0.403 1 98.75 91 ASP A C 1
ATOM 684 O O . ASP A 1 91 ? 1.925 15.078 0.496 1 98.75 91 ASP A O 1
ATOM 688 N N . LEU A 1 92 ? 2.865 13.391 -0.598 1 98.94 92 LEU A N 1
ATOM 689 C CA . LEU A 1 92 ? 2.363 12.359 0.303 1 98.94 92 LEU A CA 1
ATOM 690 C C . LEU A 1 92 ? 3.514 11.609 0.968 1 98.94 92 LEU A C 1
ATOM 692 O O . LEU A 1 92 ? 4.543 11.359 0.338 1 98.94 92 LEU A O 1
ATOM 696 N N . ILE A 1 93 ? 3.352 11.281 2.205 1 98.94 93 ILE A N 1
ATOM 697 C CA . ILE A 1 93 ? 4.32 10.547 3.008 1 98.94 93 ILE A CA 1
ATOM 698 C C . ILE A 1 93 ? 3.889 9.086 3.137 1 98.94 93 ILE A C 1
ATOM 700 O O . ILE A 1 93 ? 2.748 8.805 3.514 1 98.94 93 ILE A O 1
ATOM 704 N N . SER A 1 94 ? 4.797 8.242 2.781 1 98.94 94 SER A N 1
ATOM 705 C CA . SER A 1 94 ? 4.535 6.809 2.863 1 98.94 94 SER A CA 1
ATOM 706 C C . SER A 1 94 ? 4.938 6.25 4.223 1 98.94 94 SER A C 1
ATOM 708 O O . SER A 1 94 ? 6.109 6.289 4.594 1 98.94 94 SER A O 1
ATOM 710 N N . ASP A 1 95 ? 3.988 5.727 4.926 1 98.75 95 ASP A N 1
ATOM 711 C CA . ASP A 1 95 ? 4.191 5.012 6.184 1 98.75 95 ASP A CA 1
ATOM 712 C C . ASP A 1 95 ? 4.035 3.506 5.988 1 98.75 95 ASP A C 1
ATOM 714 O O . ASP A 1 95 ? 3.312 2.85 6.742 1 98.75 95 ASP A O 1
ATOM 718 N N . ALA A 1 96 ? 4.707 2.969 4.973 1 97.38 96 ALA A N 1
ATOM 719 C CA . ALA A 1 96 ? 4.527 1.585 4.543 1 97.38 96 ALA A CA 1
ATOM 720 C C . ALA A 1 96 ? 4.859 0.612 5.672 1 97.38 96 ALA A C 1
ATOM 722 O O . ALA A 1 96 ? 4.352 -0.512 5.699 1 97.38 96 ALA A O 1
ATOM 723 N N . ASP A 1 97 ? 5.711 1.021 6.605 1 96.12 97 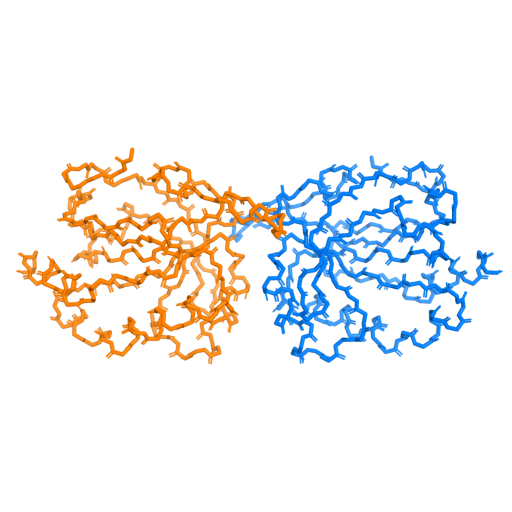ASP A N 1
ATOM 724 C CA . ASP A 1 97 ? 6.098 0.148 7.707 1 96.12 97 ASP A CA 1
ATOM 725 C C . ASP A 1 97 ? 5.195 0.365 8.922 1 96.12 97 ASP A C 1
ATOM 727 O O . ASP A 1 97 ? 5.383 -0.274 9.961 1 96.12 97 ASP A O 1
ATOM 731 N N . LYS A 1 98 ? 4.289 1.312 8.836 1 98 98 LYS A N 1
ATOM 732 C CA . LYS A 1 98 ? 3.248 1.59 9.82 1 98 98 LYS A CA 1
ATOM 733 C C . LYS A 1 98 ? 3.844 2.119 11.125 1 98 98 LYS A C 1
ATOM 735 O O . LYS A 1 98 ? 3.209 2.049 12.172 1 98 98 LYS A O 1
ATOM 740 N N . GLU A 1 99 ? 5.031 2.648 11.047 1 98.19 99 GLU A N 1
ATOM 741 C CA . GLU A 1 99 ? 5.719 3.133 12.242 1 98.19 99 GLU A CA 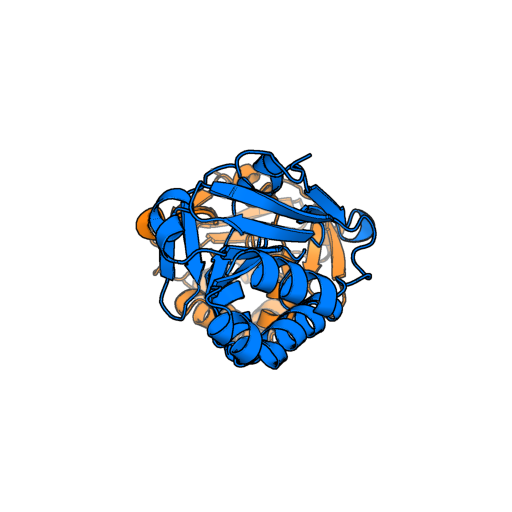1
ATOM 742 C C . GLU A 1 99 ? 5.199 4.504 12.664 1 98.19 99 GLU A C 1
ATOM 744 O O . GLU A 1 99 ? 5.125 4.809 13.852 1 98.19 99 GLU A O 1
ATOM 749 N N . ILE A 1 100 ? 4.879 5.371 11.68 1 98.81 100 ILE A N 1
ATOM 750 C CA . ILE A 1 100 ? 4.359 6.699 11.992 1 98.81 100 ILE A CA 1
ATOM 751 C C . ILE A 1 100 ? 2.994 6.574 12.664 1 98.81 100 ILE A C 1
ATOM 753 O O . ILE A 1 100 ? 2.744 7.195 13.695 1 98.81 100 ILE A O 1
ATOM 757 N N . THR A 1 101 ? 2.145 5.754 12.047 1 98.81 101 THR A N 1
ATOM 758 C CA . THR A 1 101 ? 0.814 5.492 12.586 1 98.81 101 THR A CA 1
ATOM 759 C C . THR A 1 101 ? 0.899 4.992 14.023 1 98.81 101 THR A C 1
ATOM 761 O O . THR A 1 101 ? 0.11 5.402 14.875 1 98.81 101 THR A O 1
ATOM 764 N N . GLU A 1 102 ? 1.828 4.117 14.273 1 98.75 102 GLU A N 1
ATOM 765 C CA . GLU A 1 102 ? 2.043 3.605 15.625 1 98.75 102 GLU A CA 1
ATOM 766 C C . GLU A 1 102 ? 2.525 4.711 16.562 1 98.75 102 GLU A C 1
ATOM 768 O O . GLU A 1 102 ? 2.01 4.859 17.672 1 98.75 102 GLU A O 1
ATOM 773 N N . ALA A 1 103 ? 3.498 5.488 16.156 1 98.81 103 ALA A N 1
ATOM 774 C CA . ALA A 1 103 ? 4.09 6.539 16.969 1 98.81 103 ALA A CA 1
ATOM 775 C C . ALA A 1 103 ? 3.047 7.59 17.359 1 98.81 103 ALA A C 1
ATOM 777 O O . ALA A 1 103 ? 3.098 8.156 18.453 1 98.81 103 ALA A O 1
ATOM 778 N N . TYR A 1 104 ? 2.109 7.875 16.469 1 98.88 104 TYR A N 1
ATOM 779 C CA . TYR A 1 104 ? 1.081 8.883 16.703 1 98.88 104 TYR A CA 1
ATOM 780 C C . TYR A 1 104 ? -0.133 8.266 17.391 1 98.88 104 TYR A C 1
ATOM 782 O O . TYR A 1 104 ? -1.091 8.969 17.719 1 98.88 104 TYR A O 1
ATOM 790 N N . ASP A 1 105 ? -0.127 6.949 17.609 1 98.56 105 ASP A N 1
ATOM 791 C CA . ASP A 1 105 ? -1.178 6.219 18.297 1 98.56 105 ASP A CA 1
ATOM 792 C C . ASP A 1 105 ? -2.529 6.406 17.625 1 98.56 105 ASP A C 1
ATOM 794 O O . ASP A 1 105 ? -3.516 6.762 18.266 1 98.56 105 ASP A O 1
ATOM 798 N N . ILE A 1 106 ? -2.514 6.129 16.266 1 98.75 106 ILE A N 1
ATOM 799 C CA . ILE A 1 106 ? -3.742 6.34 15.516 1 98.75 106 ILE A CA 1
ATOM 800 C C . ILE A 1 106 ? -4.016 5.129 14.625 1 98.75 106 ILE A C 1
ATOM 802 O O . ILE A 1 106 ? -4.457 5.273 13.484 1 98.75 106 ILE A O 1
ATOM 806 N N . GLN A 1 107 ? -3.715 3.953 15.094 1 98.5 107 GLN A N 1
ATOM 807 C CA . GLN A 1 107 ? -3.967 2.725 14.344 1 98.5 107 GLN A CA 1
ATOM 808 C C . GLN A 1 107 ? -5.449 2.359 14.375 1 98.5 107 GLN A C 1
ATOM 810 O O . GLN A 1 107 ? -6.125 2.561 15.383 1 98.5 107 GLN A O 1
ATOM 815 N N . MET A 1 108 ? -5.879 1.858 13.305 1 98 108 MET A N 1
ATOM 816 C CA . MET A 1 108 ? -7.191 1.224 13.25 1 98 108 MET A CA 1
ATOM 817 C C . MET A 1 108 ? -7.188 0.047 12.281 1 98 108 MET A C 1
ATOM 819 O O . MET A 1 108 ? -6.273 -0.084 11.461 1 98 108 MET A O 1
ATOM 823 N N . ASP A 1 109 ? -8.195 -0.807 12.406 1 97.62 109 ASP A N 1
ATOM 824 C CA . ASP A 1 109 ? -8.312 -1.993 11.562 1 97.62 109 ASP A CA 1
ATOM 825 C C . ASP A 1 109 ? -9.57 -1.929 10.703 1 97.62 109 ASP A C 1
ATOM 827 O O . ASP A 1 109 ? -10.617 -1.454 11.156 1 97.62 109 ASP A O 1
ATOM 831 N N . PHE A 1 110 ? -9.438 -2.279 9.523 1 95.56 110 PHE A N 1
ATOM 832 C CA . PHE A 1 110 ? -10.578 -2.744 8.742 1 95.56 110 PHE A CA 1
ATOM 833 C C . PHE A 1 110 ? -10.695 -4.262 8.805 1 95.56 110 PHE A C 1
ATOM 835 O O . PHE A 1 110 ? -10.375 -4.953 7.832 1 95.56 110 PHE A O 1
ATOM 842 N N . ALA A 1 111 ? -11.203 -4.805 9.875 1 93.31 111 ALA A N 1
ATOM 843 C CA . ALA A 1 111 ? -11.156 -6.227 10.211 1 93.31 111 ALA A CA 1
ATOM 844 C C . ALA A 1 111 ? -11.93 -7.055 9.18 1 93.31 111 ALA A C 1
ATOM 846 O O . ALA A 1 111 ? -11.484 -8.141 8.797 1 93.31 111 ALA A O 1
ATOM 847 N N . GLU A 1 112 ? -13.055 -6.492 8.75 1 94.06 112 GLU A N 1
ATOM 848 C CA . GLU A 1 112 ? -13.898 -7.215 7.797 1 94.06 112 GLU A CA 1
ATOM 849 C C . GLU A 1 112 ? -13.18 -7.398 6.461 1 94.06 112 GLU A C 1
ATOM 851 O O . GLU A 1 112 ? -13.477 -8.328 5.715 1 94.06 112 GLU A O 1
ATOM 856 N N . LEU A 1 113 ? -12.203 -6.547 6.227 1 95.19 113 LEU A N 1
ATOM 857 C CA . LEU A 1 113 ? -11.469 -6.609 4.969 1 95.19 113 LEU A CA 1
ATOM 858 C C . LEU A 1 113 ? -10.109 -7.273 5.168 1 95.19 113 LEU A C 1
ATOM 860 O O . LEU A 1 113 ? -9.359 -7.473 4.207 1 95.19 113 LEU A O 1
ATOM 864 N N . GLY A 1 114 ? -9.742 -7.609 6.359 1 95.75 114 GLY A N 1
ATOM 865 C CA . GLY A 1 114 ? -8.453 -8.211 6.648 1 95.75 114 GLY A CA 1
ATOM 866 C C . GLY A 1 114 ? -7.297 -7.23 6.562 1 95.75 114 GLY A C 1
ATOM 867 O O . GLY A 1 114 ? -6.156 -7.621 6.305 1 95.75 114 GLY A O 1
ATOM 868 N N . VAL A 1 115 ? -7.551 -5.961 6.699 1 96.31 115 VAL A N 1
ATOM 869 C CA . VAL A 1 115 ? -6.535 -4.91 6.676 1 96.31 115 VAL A CA 1
ATOM 870 C C . VAL A 1 115 ? -6.348 -4.348 8.086 1 96.31 115 VAL A C 1
ATOM 872 O O . VAL A 1 115 ? -7.316 -3.957 8.742 1 96.31 115 VAL A O 1
ATOM 875 N N . HIS A 1 116 ? -5.086 -4.316 8.547 1 97.94 116 HIS A N 1
ATOM 876 C CA . HIS A 1 116 ? -4.828 -3.959 9.938 1 97.94 116 HIS A CA 1
ATOM 877 C C . HIS A 1 116 ? -3.861 -2.783 10.031 1 97.94 116 HIS A C 1
ATOM 879 O O . HIS A 1 116 ? -3.078 -2.541 9.109 1 97.94 116 HIS A O 1
ATOM 885 N N . ASP A 1 117 ? -4.031 -2.064 11.109 1 98.12 117 ASP A N 1
ATOM 886 C CA . ASP A 1 117 ? -3.084 -1.049 11.555 1 98.12 117 ASP A CA 1
ATOM 887 C C . ASP A 1 117 ? -2.93 0.058 10.516 1 98.12 117 ASP A C 1
ATOM 889 O O . ASP A 1 117 ? -1.823 0.546 10.281 1 98.12 117 ASP A O 1
ATOM 893 N N . VAL A 1 118 ? -4.016 0.389 9.844 1 98.31 118 VAL A N 1
ATOM 894 C CA . VAL A 1 118 ? -3.994 1.587 9.008 1 98.31 118 VAL A CA 1
ATOM 895 C C . VAL A 1 118 ? -4.199 2.826 9.875 1 98.31 118 VAL A C 1
ATOM 897 O O . VAL A 1 118 ? -4.492 2.713 11.07 1 98.31 118 VAL A O 1
ATOM 900 N N . ALA A 1 119 ? -3.984 3.949 9.336 1 98.62 119 ALA A N 1
ATOM 901 C CA . ALA A 1 119 ? -4.133 5.184 10.102 1 98.62 119 ALA A CA 1
ATOM 902 C C . ALA A 1 119 ? -5.605 5.57 10.242 1 98.62 119 ALA A C 1
ATOM 904 O O . ALA A 1 119 ? -6.34 5.59 9.25 1 98.62 119 ALA A O 1
ATOM 905 N N . LYS A 1 120 ? -6.008 5.859 11.469 1 98.69 120 LYS A N 1
ATOM 906 C CA . LYS A 1 120 ? -7.238 6.637 11.602 1 98.69 120 LYS A CA 1
ATOM 907 C C . LYS A 1 120 ? -7.148 7.949 10.828 1 98.69 120 LYS A C 1
ATOM 909 O O . LYS A 1 120 ? -6.094 8.586 10.797 1 98.69 120 LYS A O 1
ATOM 914 N N . ARG A 1 121 ? -8.273 8.289 10.188 1 98.81 121 ARG A N 1
ATOM 915 C CA . ARG A 1 121 ? -8.289 9.633 9.617 1 98.81 121 ARG A CA 1
ATOM 916 C C . ARG A 1 121 ? -8.016 10.688 10.68 1 98.81 121 ARG A C 1
ATOM 918 O O . ARG A 1 121 ? -8.734 10.766 11.68 1 98.81 121 ARG A O 1
ATOM 925 N N . SER A 1 122 ? -6.98 11.445 10.516 1 98.88 122 SER A N 1
ATOM 926 C CA . SER A 1 122 ? -6.52 12.406 11.508 1 98.88 122 SER A CA 1
ATOM 927 C C . SER A 1 122 ? -5.785 13.57 10.859 1 98.88 122 SER A C 1
ATOM 929 O O . SER A 1 122 ? -5.227 13.43 9.766 1 98.88 122 SER A O 1
ATOM 931 N N . VAL A 1 123 ? -5.805 14.703 11.5 1 98.94 123 VAL A N 1
ATOM 932 C CA . VAL A 1 123 ? -5.031 15.867 11.078 1 98.94 123 VAL A CA 1
ATOM 933 C C . VAL A 1 123 ? -4.27 16.438 12.273 1 98.94 123 VAL A C 1
ATOM 935 O O . VAL A 1 123 ? -4.844 16.656 13.344 1 98.94 123 VAL A O 1
ATOM 938 N N . PHE A 1 124 ? -3.023 16.641 12.109 1 98.94 124 PHE A N 1
ATOM 939 C CA . PHE A 1 124 ? -2.186 17.359 13.062 1 98.94 124 PHE A CA 1
ATOM 940 C C . PHE A 1 124 ? -1.566 18.594 12.406 1 98.94 124 PHE A C 1
ATOM 942 O O . PHE A 1 124 ? -1.115 18.531 11.266 1 98.94 124 PHE A O 1
ATOM 949 N N . VAL A 1 125 ? -1.61 19.656 13.07 1 98.94 125 VAL A N 1
ATOM 950 C CA . VAL A 1 125 ? -0.867 20.844 12.672 1 98.94 125 VAL A CA 1
ATOM 951 C C . VAL A 1 125 ? 0.317 21.062 13.617 1 98.94 125 VAL A C 1
ATOM 953 O O . VAL A 1 125 ? 0.141 21.156 14.836 1 98.94 125 VAL A O 1
ATOM 956 N N . VAL A 1 126 ? 1.512 21.094 13.062 1 98.94 126 VAL A N 1
ATOM 957 C CA . VAL A 1 126 ? 2.748 21.156 13.836 1 98.94 126 VAL A CA 1
ATOM 958 C C . VAL A 1 126 ? 3.424 22.5 13.609 1 98.94 126 VAL A C 1
ATOM 960 O O . VAL A 1 126 ? 3.566 22.953 12.469 1 98.94 126 VAL A O 1
ATOM 963 N N . ASP A 1 127 ? 3.826 23.172 14.648 1 98.81 127 ASP A N 1
ATOM 964 C CA . ASP A 1 127 ? 4.453 24.484 14.516 1 98.81 127 ASP A CA 1
ATOM 965 C C . ASP A 1 127 ? 5.965 24.359 14.352 1 98.81 127 ASP A C 1
ATOM 967 O O . ASP A 1 127 ? 6.492 23.25 14.227 1 98.81 127 ASP A O 1
ATOM 971 N N . SER A 1 128 ? 6.664 25.438 14.273 1 98.44 128 SER A N 1
ATOM 972 C CA . SER A 1 128 ? 8.086 25.484 13.945 1 98.44 128 SER A CA 1
ATOM 973 C C . SER A 1 128 ? 8.93 24.938 15.094 1 98.44 128 SER A C 1
ATOM 975 O O . SER A 1 128 ? 10.117 24.656 14.914 1 98.44 128 SER A O 1
ATOM 977 N N . ASP A 1 129 ? 8.352 24.734 16.312 1 98.44 129 ASP A N 1
ATOM 978 C CA . ASP A 1 129 ? 9.062 24.156 17.438 1 98.44 129 ASP A CA 1
ATOM 979 C C . ASP A 1 129 ? 8.844 22.641 17.5 1 98.44 129 ASP A C 1
ATOM 981 O O . ASP A 1 129 ? 9.406 21.969 18.375 1 98.44 129 ASP A O 1
ATOM 985 N N . GLY A 1 130 ? 8.016 22.141 16.609 1 98.81 130 GLY A N 1
ATOM 986 C CA . GLY A 1 130 ? 7.707 20.719 16.609 1 98.81 130 GLY A CA 1
ATOM 987 C C . GLY A 1 130 ? 6.578 20.359 17.547 1 98.81 130 GLY A C 1
ATOM 988 O O . GLY A 1 130 ? 6.434 19.188 17.938 1 98.81 130 GLY A O 1
ATOM 989 N N . THR A 1 131 ? 5.82 21.391 17.953 1 98.88 131 THR A N 1
ATOM 990 C CA . THR A 1 131 ? 4.711 21.172 18.875 1 98.88 131 THR A CA 1
ATOM 991 C C . THR A 1 131 ? 3.396 21.031 18.109 1 98.88 131 THR A C 1
ATOM 993 O O . THR A 1 131 ? 3.129 21.797 17.188 1 98.88 131 THR A O 1
ATOM 996 N N . VAL A 1 132 ? 2.602 20.078 18.484 1 98.94 132 VAL A N 1
ATOM 997 C CA . VAL A 1 132 ? 1.271 19.906 17.906 1 98.94 132 VAL A CA 1
ATOM 998 C C . VAL A 1 132 ? 0.353 21.016 18.406 1 98.94 132 VAL A C 1
ATOM 1000 O O . VAL A 1 132 ? 0.122 21.156 19.609 1 98.94 132 VAL A O 1
ATOM 1003 N N . GLN A 1 133 ? -0.201 21.766 17.484 1 98.75 133 GLN A N 1
ATOM 1004 C CA . GLN A 1 133 ? -1.03 22.922 17.844 1 98.75 133 GLN A CA 1
ATOM 1005 C C . GLN A 1 133 ? -2.5 22.656 17.516 1 98.75 133 GLN A C 1
ATOM 1007 O O . GLN A 1 133 ? -3.379 23.406 17.953 1 98.75 133 GLN A O 1
ATOM 1012 N N . TYR A 1 134 ? -2.756 21.672 16.797 1 98.81 134 TYR A N 1
ATOM 1013 C CA . TYR A 1 134 ? -4.086 21.188 16.453 1 98.81 134 TYR A CA 1
ATOM 1014 C C . TYR A 1 134 ? -4.078 19.688 16.234 1 98.81 134 TYR A C 1
ATOM 1016 O O . TYR A 1 134 ? -3.166 19.141 15.609 1 98.81 134 TYR A O 1
ATOM 1024 N N . ALA A 1 135 ? -4.984 19.016 16.828 1 98.81 135 ALA A N 1
ATOM 1025 C CA . ALA A 1 135 ? -5.148 17.562 16.672 1 98.81 135 ALA A CA 1
ATOM 1026 C C . ALA A 1 135 ? -6.617 17.203 16.484 1 98.81 135 ALA A C 1
ATOM 1028 O O . ALA A 1 135 ? -7.461 17.562 17.312 1 98.81 135 ALA A O 1
ATOM 1029 N N . TRP A 1 136 ? -6.93 16.594 15.453 1 98.75 136 TRP A N 1
ATOM 1030 C CA . TRP A 1 136 ? -8.234 16.016 15.156 1 98.75 136 TRP A CA 1
ATOM 1031 C C . TRP A 1 136 ? -8.109 14.555 14.75 1 98.75 136 TRP A C 1
ATOM 1033 O O . TRP A 1 136 ? -7.316 14.211 13.867 1 98.75 136 TRP A O 1
ATOM 1043 N N . ILE A 1 137 ? -8.773 13.641 15.406 1 98.56 137 ILE A N 1
ATOM 1044 C CA . ILE A 1 137 ? -8.727 12.203 15.156 1 98.56 137 ILE A CA 1
ATOM 1045 C C . ILE A 1 137 ? -10.148 11.648 15.07 1 98.56 137 ILE A C 1
ATOM 1047 O O . ILE A 1 137 ? -10.977 11.914 15.945 1 98.56 137 ILE A O 1
ATOM 1051 N N . SER A 1 138 ? -10.406 10.961 14.07 1 98.25 138 SER A N 1
ATOM 1052 C CA . SER A 1 138 ? -11.742 10.375 13.906 1 98.25 138 SER A CA 1
ATOM 1053 C C . SER A 1 138 ? -11.727 8.883 14.195 1 98.25 138 SER A C 1
ATOM 1055 O O . SER A 1 138 ? -10.859 8.156 13.703 1 98.25 138 SER A O 1
ATOM 1057 N N . ASP A 1 139 ? -12.711 8.398 14.977 1 96.81 139 ASP A N 1
ATOM 1058 C CA . ASP A 1 139 ? -12.898 6.965 15.18 1 96.81 139 ASP A CA 1
ATOM 1059 C C . ASP A 1 139 ? -13.695 6.348 14.039 1 96.81 139 ASP A C 1
ATOM 1061 O O . ASP A 1 139 ? -13.758 5.125 13.906 1 96.81 139 ASP A O 1
ATOM 1065 N N . ASP A 1 140 ? -14.305 7.223 13.227 1 97.75 140 ASP A N 1
ATOM 1066 C CA . ASP A 1 140 ? -15.086 6.832 12.062 1 97.75 140 ASP A CA 1
ATOM 1067 C C . ASP A 1 140 ? -14.352 7.18 10.766 1 97.75 140 ASP A C 1
ATOM 1069 O O . ASP A 1 140 ? -14.227 8.352 10.414 1 97.75 140 ASP A O 1
ATOM 1073 N N . PRO A 1 141 ? -13.945 6.145 10.062 1 96.69 141 PRO A N 1
ATOM 1074 C CA . PRO A 1 141 ? -13.164 6.418 8.852 1 96.69 141 PRO A CA 1
ATOM 1075 C C . PRO A 1 141 ? -13.969 7.164 7.789 1 96.69 141 PRO A C 1
ATOM 1077 O O . PRO A 1 141 ? -13.391 7.676 6.824 1 96.69 141 PRO A O 1
ATOM 1080 N N . GLY A 1 142 ? -15.234 7.281 7.922 1 97.56 142 GLY A N 1
ATOM 1081 C CA . GLY A 1 142 ? -16.078 7.953 6.949 1 97.56 142 GLY A CA 1
ATOM 1082 C C . GLY A 1 142 ? -16.25 9.43 7.234 1 97.56 142 GLY A C 1
ATOM 1083 O O . GLY A 1 142 ? -16.812 10.164 6.41 1 97.56 142 GLY A O 1
ATOM 1084 N N . VAL A 1 143 ? -15.844 9.867 8.375 1 98.25 143 VAL A N 1
ATOM 1085 C CA . VAL A 1 143 ? -16 11.258 8.781 1 98.25 143 VAL A CA 1
ATOM 1086 C C . VAL A 1 143 ? -14.719 12.031 8.461 1 98.25 143 VAL A C 1
ATOM 1088 O O . VAL A 1 143 ? -13.625 11.625 8.859 1 98.25 143 VAL A O 1
ATOM 1091 N N . GLU A 1 144 ? -14.836 13.078 7.75 1 98.5 144 GLU A N 1
ATOM 1092 C CA . GLU A 1 144 ? -13.711 13.922 7.371 1 98.5 144 GLU A CA 1
ATOM 1093 C C . GLU A 1 144 ? -13.539 15.086 8.344 1 98.5 144 GLU A C 1
ATOM 1095 O O . GLU A 1 144 ? -14.461 15.422 9.086 1 98.5 144 GLU A O 1
ATOM 1100 N N . PRO A 1 145 ? -12.383 15.688 8.32 1 98.56 145 PRO A N 1
ATOM 1101 C CA . PRO A 1 145 ? -12.188 16.828 9.203 1 98.56 145 PRO A CA 1
ATOM 1102 C C . PRO A 1 145 ? -12.992 18.047 8.781 1 98.56 145 PRO A C 1
ATOM 1104 O O . PRO A 1 145 ? -13.508 18.109 7.66 1 98.56 145 PRO A O 1
ATOM 1107 N N . GLU A 1 146 ? -13.18 18.891 9.781 1 97.94 146 GLU A N 1
ATOM 1108 C CA . GLU A 1 146 ? -13.648 20.234 9.43 1 97.94 146 GLU A CA 1
ATOM 1109 C C . GLU A 1 146 ? -12.516 21.094 8.867 1 97.94 146 GLU A C 1
ATOM 1111 O O . GLU A 1 146 ? -11.742 21.688 9.625 1 97.94 146 GLU A O 1
ATOM 1116 N N . TYR A 1 147 ? -12.492 21.234 7.539 1 98.62 147 TYR A N 1
ATOM 1117 C CA . TYR A 1 147 ? -11.367 21.844 6.844 1 98.62 147 TYR A CA 1
ATOM 1118 C C . TYR A 1 147 ? -11.18 23.281 7.277 1 98.62 147 TYR A C 1
ATOM 1120 O O . TYR A 1 147 ? -10.047 23.766 7.383 1 98.62 147 TYR A O 1
ATOM 1128 N N . ASP A 1 148 ? -12.273 23.969 7.555 1 98.19 148 ASP A N 1
ATOM 1129 C CA . ASP A 1 148 ? -12.18 25.344 8.031 1 98.19 148 ASP A CA 1
ATOM 1130 C C . ASP A 1 148 ? -11.461 25.422 9.375 1 98.19 148 ASP A C 1
ATOM 1132 O O . ASP A 1 148 ? -10.75 26.391 9.656 1 98.19 148 ASP A O 1
ATOM 1136 N N . ASP A 1 149 ? -11.727 24.438 10.195 1 98.56 149 ASP A N 1
ATOM 1137 C CA . ASP A 1 149 ? -11.055 24.406 11.484 1 98.56 149 ASP A CA 1
ATOM 1138 C C . ASP A 1 149 ? -9.547 24.188 11.32 1 98.56 149 ASP A C 1
ATOM 1140 O O . ASP A 1 149 ? -8.742 24.766 12.055 1 98.56 149 ASP A O 1
ATOM 1144 N N . VAL A 1 150 ? -9.164 23.328 10.406 1 98.81 150 VAL A N 1
ATOM 1145 C CA . VAL A 1 150 ? -7.75 23.078 10.141 1 98.81 150 VAL A CA 1
ATOM 1146 C C . VAL A 1 150 ? -7.082 24.375 9.656 1 98.81 150 VAL A C 1
ATOM 1148 O O . VAL A 1 150 ? -6.016 24.75 10.156 1 98.81 150 VAL A O 1
ATOM 1151 N N . LEU A 1 151 ? -7.758 25.031 8.688 1 98.75 151 LEU A N 1
ATOM 1152 C CA . LEU A 1 151 ? -7.215 26.266 8.148 1 98.75 151 LEU A CA 1
ATOM 1153 C C . LEU A 1 151 ? -7.117 27.328 9.242 1 98.75 151 LEU A C 1
ATOM 1155 O O . LEU A 1 151 ? -6.125 28.062 9.312 1 98.75 151 LEU A O 1
ATOM 1159 N N . ALA A 1 152 ? -8.117 27.422 10.117 1 98.56 152 ALA A N 1
ATOM 1160 C CA . ALA A 1 152 ? -8.102 28.391 11.219 1 98.56 152 ALA A CA 1
ATOM 1161 C C . ALA A 1 152 ? -6.914 28.141 12.148 1 98.56 152 ALA A C 1
ATOM 1163 O O . ALA A 1 152 ? -6.285 29.078 12.633 1 98.56 152 ALA A O 1
ATOM 1164 N N . ALA A 1 153 ? -6.66 26.891 12.391 1 98.56 153 ALA A N 1
ATOM 1165 C CA . ALA A 1 153 ? -5.52 26.531 13.227 1 98.56 153 ALA A CA 1
ATOM 1166 C C . ALA A 1 153 ? -4.211 27.016 12.609 1 98.56 153 ALA A C 1
ATOM 1168 O O . ALA A 1 153 ? -3.334 27.516 13.312 1 98.56 153 ALA A O 1
ATOM 1169 N N . VAL A 1 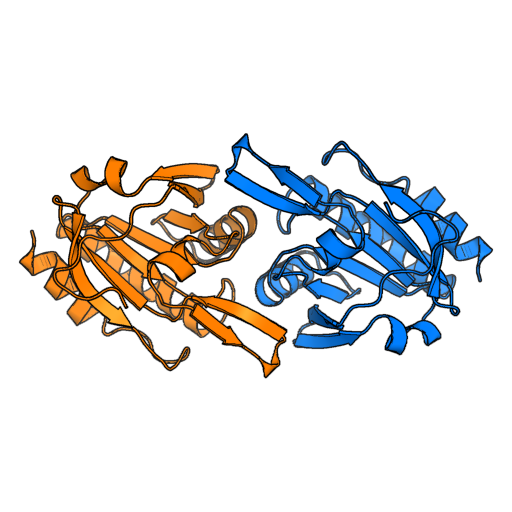154 ? -4.102 26.828 11.312 1 98.69 154 VAL A N 1
ATOM 1170 C CA . VAL A 1 154 ? -2.918 27.266 10.578 1 98.69 154 VAL A CA 1
ATOM 1171 C C . VAL A 1 154 ? -2.801 28.781 10.648 1 98.69 154 VAL A C 1
ATOM 1173 O O . VAL A 1 154 ? -1.728 29.312 10.938 1 98.69 154 VAL A O 1
ATOM 1176 N N . GLU A 1 155 ? -3.912 29.469 10.461 1 97.81 155 GLU A N 1
ATOM 1177 C CA . GLU A 1 155 ? -3.926 30.938 10.43 1 97.81 155 GLU A CA 1
ATOM 1178 C C . GLU A 1 155 ? -3.578 31.516 11.797 1 97.81 155 GLU A C 1
ATOM 1180 O O . GLU A 1 155 ? -2.979 32.594 11.883 1 97.81 155 GLU A O 1
ATOM 1185 N N . THR A 1 156 ? -3.898 30.766 12.797 1 96.56 156 THR A N 1
ATOM 1186 C CA . THR A 1 156 ? -3.598 31.219 14.148 1 96.56 156 THR A CA 1
ATOM 1187 C C . THR A 1 156 ? -2.096 31.156 14.422 1 96.56 156 THR A C 1
ATOM 1189 O O . THR A 1 156 ? -1.578 31.922 15.234 1 96.56 156 THR A O 1
ATOM 1192 N N . LEU A 1 157 ? -1.442 30.266 13.773 1 95.88 157 LEU A N 1
ATOM 1193 C CA . LEU A 1 157 ? -0.009 30.094 13.977 1 95.88 157 LEU A CA 1
ATOM 1194 C C . LEU A 1 157 ? 0.789 31.031 13.094 1 95.88 157 LEU A C 1
ATOM 1196 O O . LEU A 1 157 ? 1.975 31.281 13.336 1 95.88 157 LEU A O 1
ATOM 1200 N N . ALA A 1 158 ? 0.309 31.453 11.953 1 80.56 158 ALA A N 1
ATOM 1201 C CA . ALA A 1 158 ? 0.994 32.344 11.039 1 80.56 158 ALA A CA 1
ATOM 1202 C C . ALA A 1 158 ? 1.014 33.781 11.586 1 80.56 158 ALA A C 1
ATOM 1204 O O . ALA A 1 158 ? 0.172 34.156 12.406 1 80.56 158 ALA A O 1
ATOM 1205 N N . MET B 1 1 ? 13.648 -20.844 3.199 1 90.5 1 MET B N 1
ATOM 1206 C CA . MET B 1 1 ? 13.125 -20.516 1.876 1 90.5 1 MET B CA 1
ATOM 1207 C C . MET B 1 1 ? 12.258 -21.641 1.341 1 90.5 1 MET B C 1
ATOM 1209 O O . MET B 1 1 ? 12.609 -22.812 1.473 1 90.5 1 MET B O 1
ATOM 1213 N N . VAL B 1 2 ? 11.102 -21.266 0.896 1 97.5 2 VAL B N 1
ATOM 1214 C CA . VAL B 1 2 ? 10.18 -22.25 0.336 1 97.5 2 VAL B CA 1
ATOM 1215 C C . VAL B 1 2 ? 10.734 -22.797 -0.979 1 97.5 2 VAL B C 1
ATOM 1217 O O . VAL B 1 2 ? 11.148 -22.031 -1.851 1 97.5 2 VAL B O 1
ATOM 1220 N N . THR B 1 3 ? 10.836 -24.078 -1.109 1 97.75 3 THR B N 1
ATOM 1221 C CA . THR B 1 3 ? 11.383 -24.719 -2.301 1 97.75 3 THR B CA 1
ATOM 1222 C C . THR B 1 3 ? 10.438 -25.797 -2.811 1 97.75 3 THR B C 1
ATOM 1224 O O . THR B 1 3 ? 9.461 -26.141 -2.145 1 97.75 3 THR B O 1
ATOM 1227 N N . THR B 1 4 ? 10.773 -26.266 -4.012 1 98.25 4 THR B N 1
ATOM 1228 C CA . THR B 1 4 ? 9.984 -27.344 -4.602 1 98.25 4 THR B CA 1
ATOM 1229 C C . THR B 1 4 ? 9.93 -28.547 -3.666 1 98.25 4 THR B C 1
ATOM 1231 O O . THR B 1 4 ? 10.945 -28.938 -3.088 1 98.25 4 THR B O 1
ATOM 1234 N N . GLY B 1 5 ? 8.805 -29.062 -3.443 1 98.44 5 GLY B N 1
ATOM 1235 C CA . GLY B 1 5 ? 8.609 -30.219 -2.568 1 98.44 5 GLY B CA 1
ATOM 1236 C C . GLY B 1 5 ? 8.055 -29.844 -1.206 1 98.44 5 GLY B C 1
ATOM 1237 O O . GLY B 1 5 ? 7.512 -30.688 -0.496 1 98.44 5 GLY B O 1
ATOM 1238 N N . ASP B 1 6 ? 8.188 -28.641 -0.831 1 98.69 6 ASP B N 1
ATOM 1239 C CA . ASP B 1 6 ? 7.684 -28.156 0.452 1 98.69 6 ASP B CA 1
ATOM 1240 C C . ASP B 1 6 ? 6.16 -28.016 0.428 1 98.69 6 ASP B C 1
ATOM 1242 O O . ASP B 1 6 ? 5.566 -27.844 -0.637 1 98.69 6 ASP B O 1
ATOM 1246 N N . SER B 1 7 ? 5.551 -28.203 1.59 1 98.75 7 SER B N 1
ATOM 1247 C CA . SER B 1 7 ? 4.184 -27.703 1.726 1 98.75 7 SER B CA 1
ATOM 1248 C C . SER B 1 7 ? 4.141 -26.188 1.627 1 98.75 7 SER B C 1
ATOM 1250 O O . SER B 1 7 ? 4.922 -25.484 2.281 1 98.75 7 SER B O 1
ATOM 1252 N N . ALA B 1 8 ? 3.312 -25.719 0.748 1 98.88 8 ALA B N 1
ATOM 1253 C CA . ALA B 1 8 ? 3.166 -24.266 0.659 1 98.88 8 ALA B CA 1
ATOM 1254 C C . ALA B 1 8 ? 2.652 -23.688 1.973 1 98.88 8 ALA B C 1
ATOM 1256 O O . ALA B 1 8 ? 1.648 -24.141 2.516 1 98.88 8 ALA B O 1
ATOM 1257 N N . PRO B 1 9 ? 3.289 -22.703 2.555 1 98.94 9 PRO B N 1
ATOM 1258 C CA . PRO B 1 9 ? 2.73 -22.047 3.742 1 98.94 9 PRO B CA 1
ATOM 1259 C C . PRO B 1 9 ? 1.308 -21.547 3.523 1 98.94 9 PRO B C 1
ATOM 1261 O O . PRO B 1 9 ? 1.042 -20.844 2.541 1 98.94 9 PRO B O 1
ATOM 1264 N N . ASP B 1 10 ? 0.42 -21.875 4.418 1 98.88 10 ASP B N 1
ATOM 1265 C CA . ASP B 1 10 ? -0.966 -21.438 4.32 1 98.88 10 ASP B CA 1
ATOM 1266 C C . ASP B 1 10 ? -1.12 -20 4.832 1 98.88 10 ASP B C 1
ATOM 1268 O O . ASP B 1 10 ? -0.322 -19.547 5.652 1 98.88 10 ASP B O 1
ATOM 1272 N N . PHE B 1 11 ? -2.139 -19.312 4.273 1 98.88 11 PHE B N 1
ATOM 1273 C CA . PHE B 1 11 ? -2.43 -17.953 4.703 1 98.88 11 PHE B CA 1
ATOM 1274 C C . PHE B 1 11 ? -3.861 -17.578 4.348 1 98.88 11 PHE B C 1
ATOM 1276 O O . PHE B 1 11 ? -4.488 -18.203 3.496 1 98.88 11 PHE B O 1
ATOM 1283 N N . THR B 1 12 ? -4.406 -16.625 5.035 1 98.69 12 THR B N 1
ATOM 1284 C CA . THR B 1 12 ? -5.629 -15.898 4.711 1 98.69 12 THR B CA 1
ATOM 1285 C C . THR B 1 12 ? -5.34 -14.414 4.504 1 98.69 12 THR B C 1
ATOM 1287 O O . THR B 1 12 ? -4.629 -13.797 5.297 1 98.69 12 THR B O 1
ATOM 1290 N N . ALA B 1 13 ? -5.824 -13.875 3.377 1 98.75 13 ALA B N 1
ATOM 1291 C CA . ALA B 1 13 ? -5.527 -12.492 3.01 1 98.75 13 ALA B CA 1
ATOM 1292 C C . ALA B 1 13 ? -6.633 -11.906 2.139 1 98.75 13 ALA B C 1
ATOM 1294 O O . ALA B 1 13 ? -7.422 -12.648 1.544 1 98.75 13 ALA B O 1
ATOM 1295 N N . PRO B 1 14 ? -6.742 -10.562 2.086 1 98.81 14 PRO B N 1
ATOM 1296 C CA . PRO B 1 14 ? -7.715 -9.945 1.178 1 98.81 14 PRO B CA 1
ATOM 1297 C C . PRO B 1 14 ? -7.426 -10.258 -0.29 1 98.81 14 PRO B C 1
ATOM 1299 O O . PRO B 1 14 ? -6.262 -10.289 -0.702 1 98.81 14 PRO B O 1
ATOM 1302 N N . LEU B 1 15 ? -8.484 -10.523 -1.003 1 98.88 15 LEU B N 1
ATOM 1303 C CA . LEU B 1 15 ? -8.445 -10.727 -2.447 1 98.88 15 LEU B CA 1
ATOM 1304 C C . LEU B 1 15 ? -8.992 -9.508 -3.184 1 98.88 15 LEU B C 1
ATOM 1306 O O . LEU B 1 15 ? -10.164 -9.148 -3.012 1 98.88 15 LEU B O 1
ATOM 1310 N N . ALA B 1 16 ? -8.133 -8.844 -3.889 1 98.69 16 ALA B N 1
ATOM 1311 C CA . ALA B 1 16 ? -8.547 -7.738 -4.746 1 98.69 16 ALA B CA 1
ATOM 1312 C C . ALA B 1 16 ? -9.094 -8.25 -6.078 1 98.69 16 ALA B C 1
ATOM 1314 O O . ALA B 1 16 ? -8.328 -8.547 -6.996 1 98.69 16 ALA B O 1
ATOM 1315 N N . ASN B 1 17 ? -10.352 -8.312 -6.23 1 98.44 17 ASN B N 1
ATOM 1316 C CA . ASN B 1 17 ? -11.039 -8.836 -7.41 1 98.44 17 ASN B CA 1
ATOM 1317 C C . ASN B 1 17 ? -12.148 -7.891 -7.871 1 98.44 17 ASN B C 1
ATOM 1319 O O . ASN B 1 17 ? -13.117 -8.328 -8.484 1 98.44 17 ASN B O 1
ATOM 1323 N N . GLY B 1 18 ? -11.969 -6.531 -7.68 1 96.12 18 GLY B N 1
ATOM 1324 C CA . GLY B 1 18 ? -13.023 -5.535 -7.809 1 96.12 18 GLY B CA 1
ATOM 1325 C C . GLY B 1 18 ? -13.703 -5.215 -6.492 1 96.12 18 GLY B C 1
ATOM 1326 O O . GLY B 1 18 ? -13.57 -4.105 -5.973 1 96.12 18 GLY B O 1
ATOM 1327 N N . ASP B 1 19 ? -14.352 -6.215 -5.988 1 94.62 19 ASP B N 1
ATOM 1328 C CA . ASP B 1 19 ? -14.695 -6.215 -4.57 1 94.62 19 ASP B CA 1
ATOM 1329 C C . ASP B 1 19 ? -13.523 -6.707 -3.721 1 94.62 19 ASP B C 1
ATOM 1331 O O . ASP B 1 19 ? -12.445 -6.984 -4.246 1 94.62 19 ASP B O 1
ATOM 1335 N N . ILE B 1 20 ? -13.555 -6.656 -2.469 1 97 20 ILE B N 1
ATOM 1336 C CA . ILE B 1 20 ? -12.539 -7.25 -1.604 1 97 20 ILE B CA 1
ATOM 1337 C C . ILE B 1 20 ? -13.117 -8.461 -0.885 1 97 20 ILE B C 1
ATOM 1339 O O . ILE B 1 20 ? -14.047 -8.336 -0.081 1 97 20 ILE B O 1
ATOM 1343 N N . ASP B 1 21 ? -12.648 -9.609 -1.305 1 98 21 ASP B N 1
ATOM 1344 C CA . ASP B 1 21 ? -13.023 -10.867 -0.662 1 98 21 ASP B CA 1
ATOM 1345 C C . ASP B 1 21 ? -11.883 -11.414 0.191 1 98 21 ASP B C 1
ATOM 1347 O O . ASP B 1 21 ? -10.836 -10.781 0.312 1 98 21 ASP B O 1
ATOM 1351 N N . SER B 1 22 ? -12.195 -12.461 0.885 1 98.44 22 SER B N 1
ATOM 1352 C CA . SER B 1 22 ? -11.156 -13.164 1.633 1 98.44 22 SER B CA 1
ATOM 1353 C C . SER B 1 22 ? -10.625 -14.359 0.852 1 98.44 22 SER B C 1
ATOM 1355 O O . SER B 1 22 ? -11.391 -15.062 0.189 1 98.44 22 SER B O 1
ATOM 1357 N N . PHE B 1 23 ? -9.375 -14.602 0.851 1 98.62 23 PHE B N 1
ATOM 1358 C CA . PHE B 1 23 ? -8.688 -15.711 0.205 1 98.62 23 PHE B CA 1
ATOM 1359 C C . PHE B 1 23 ? -7.902 -16.531 1.226 1 98.62 23 PHE B C 1
ATOM 1361 O O . PHE B 1 23 ? -7.109 -15.984 1.992 1 98.62 23 PHE B O 1
ATOM 1368 N N . THR B 1 24 ? -8.133 -17.734 1.302 1 98.88 24 THR B N 1
ATOM 1369 C CA . THR B 1 24 ? -7.332 -18.703 2.051 1 98.88 24 THR B CA 1
ATOM 1370 C C . THR B 1 24 ? -6.754 -19.766 1.121 1 98.88 24 THR B C 1
ATOM 1372 O O . THR B 1 24 ? -7.492 -20.438 0.405 1 98.88 24 THR B O 1
ATOM 1375 N N . LEU B 1 25 ? -5.449 -19.938 1.136 1 98.94 25 LEU B N 1
ATOM 1376 C CA . LEU B 1 25 ? -4.781 -20.812 0.181 1 98.94 25 LEU B CA 1
ATOM 1377 C C . LEU B 1 25 ? -5.344 -22.234 0.263 1 98.94 25 LEU B C 1
ATOM 1379 O O . LEU B 1 25 ? -5.734 -22.812 -0.754 1 98.94 25 LEU B O 1
ATOM 1383 N N . SER B 1 26 ? -5.434 -22.812 1.43 1 98.75 26 SER B N 1
ATOM 1384 C CA . SER B 1 26 ? -5.836 -24.203 1.612 1 98.75 26 SER B CA 1
ATOM 1385 C C . SER B 1 26 ? -7.273 -24.422 1.161 1 98.75 26 SER B C 1
ATOM 1387 O O . SER B 1 26 ? -7.676 -25.562 0.887 1 98.75 26 SER B O 1
ATOM 1389 N N . ASP B 1 27 ? -8.055 -23.359 1.146 1 98.69 27 ASP B N 1
ATOM 1390 C CA . ASP B 1 27 ? -9.453 -23.453 0.725 1 98.69 27 ASP B CA 1
ATOM 1391 C C . ASP B 1 27 ? -9.57 -23.422 -0.797 1 98.69 27 ASP B C 1
ATOM 1393 O O . ASP B 1 27 ? -10.648 -23.625 -1.347 1 98.69 27 ASP B O 1
ATOM 1397 N N . ARG B 1 28 ? -8.477 -23.125 -1.549 1 98.62 28 ARG B N 1
ATOM 1398 C CA . ARG B 1 28 ? -8.539 -22.906 -2.99 1 98.62 28 ARG B CA 1
ATOM 1399 C C . ARG B 1 28 ? -7.781 -23.984 -3.746 1 98.62 28 ARG B C 1
ATOM 1401 O O . ARG B 1 28 ? -7.562 -23.875 -4.953 1 98.62 28 ARG B O 1
ATOM 1408 N N . LEU B 1 29 ? -7.387 -25.047 -3.066 1 98.56 29 LEU B N 1
ATOM 1409 C CA . LEU B 1 29 ? -6.555 -26.078 -3.674 1 98.56 29 LEU B CA 1
ATOM 1410 C C . LEU B 1 29 ? -7.32 -26.828 -4.758 1 98.56 29 LEU B C 1
ATOM 1412 O O . LEU B 1 29 ? -6.719 -27.5 -5.602 1 98.56 29 LEU B O 1
ATOM 1416 N N . ASP B 1 30 ? -8.641 -26.766 -4.805 1 98.12 30 ASP B N 1
ATOM 1417 C CA . ASP B 1 30 ? -9.445 -27.375 -5.855 1 98.12 30 ASP B CA 1
ATOM 1418 C C . ASP B 1 30 ? -9.258 -26.641 -7.184 1 98.12 30 ASP B C 1
ATOM 1420 O O . ASP B 1 30 ? -9.625 -27.156 -8.242 1 98.12 30 ASP B O 1
ATOM 1424 N N . GLU B 1 31 ? -8.656 -25.453 -7.145 1 98.19 31 GLU B N 1
ATOM 1425 C CA . GLU B 1 31 ? -8.367 -24.656 -8.336 1 98.19 31 GLU B CA 1
ATOM 1426 C C . GLU B 1 31 ? -6.969 -24.953 -8.867 1 98.19 31 GLU B C 1
ATOM 1428 O O . GLU B 1 31 ? -6.551 -24.391 -9.875 1 98.19 31 GLU B O 1
ATOM 1433 N N . ALA B 1 32 ? -6.219 -25.812 -8.219 1 98.12 32 ALA B N 1
ATOM 1434 C CA . ALA B 1 32 ? -4.836 -26.094 -8.602 1 98.12 32 ALA B CA 1
ATOM 1435 C C . ALA B 1 32 ? -4.762 -26.672 -10.008 1 98.12 32 ALA B C 1
ATOM 1437 O O . ALA B 1 32 ? -5.691 -27.344 -10.461 1 98.12 32 ALA B O 1
ATOM 1438 N N . PRO B 1 33 ? -3.582 -26.406 -10.602 1 98.75 33 PRO B N 1
ATOM 1439 C CA . PRO B 1 33 ? -2.393 -25.75 -10.055 1 98.75 33 PRO B CA 1
ATOM 1440 C C . PRO B 1 33 ? -2.605 -24.25 -9.805 1 98.75 33 PRO B C 1
ATOM 1442 O O . PRO B 1 33 ? -3.256 -23.578 -10.602 1 98.75 33 PRO B O 1
ATOM 1445 N N . LEU B 1 34 ? -2.182 -23.734 -8.656 1 98.94 34 LEU B N 1
ATOM 1446 C CA . LEU B 1 34 ? -2.193 -22.312 -8.336 1 98.94 34 LEU B CA 1
ATOM 1447 C C . LEU B 1 34 ? -0.844 -21.672 -8.648 1 98.94 34 LEU B C 1
ATOM 1449 O O . LEU B 1 34 ? 0.199 -22.172 -8.219 1 98.94 34 LEU B O 1
ATOM 1453 N N . VAL B 1 35 ? -0.823 -20.656 -9.445 1 98.94 35 VAL B N 1
ATOM 1454 C CA . VAL B 1 35 ? 0.364 -19.844 -9.695 1 98.94 35 VAL B CA 1
ATOM 1455 C C . VAL B 1 35 ? 0.336 -18.609 -8.812 1 98.94 35 VAL B C 1
ATOM 1457 O O . VAL B 1 35 ? -0.53 -17.75 -8.969 1 98.94 35 VAL B O 1
ATOM 1460 N N . LEU B 1 36 ? 1.189 -18.547 -7.855 1 98.94 36 LEU B N 1
ATOM 1461 C CA . LEU B 1 36 ? 1.381 -17.375 -7.008 1 98.94 36 LEU B CA 1
ATOM 1462 C C . LEU B 1 36 ? 2.555 -16.531 -7.496 1 98.94 36 LEU B C 1
ATOM 1464 O O . LEU B 1 36 ? 3.713 -16.938 -7.363 1 98.94 36 LEU B O 1
ATOM 1468 N N . ALA B 1 37 ? 2.268 -15.469 -8.078 1 98.94 37 ALA B N 1
ATOM 1469 C CA . ALA B 1 37 ? 3.275 -14.555 -8.609 1 98.94 37 ALA B CA 1
ATOM 1470 C C . ALA B 1 37 ? 3.473 -13.359 -7.68 1 98.94 37 ALA B C 1
ATOM 1472 O O . ALA B 1 37 ? 2.68 -12.414 -7.699 1 98.94 37 ALA B O 1
ATOM 1473 N N . PHE B 1 38 ? 4.539 -13.406 -6.926 1 98.94 38 PHE B N 1
ATOM 1474 C CA . PHE B 1 38 ? 4.871 -12.344 -5.988 1 98.94 38 PHE B CA 1
ATOM 1475 C C . PHE B 1 38 ? 5.621 -11.219 -6.691 1 98.94 38 PHE B C 1
ATOM 1477 O O . PHE B 1 38 ? 6.488 -11.469 -7.527 1 98.94 38 PHE B O 1
ATOM 1484 N N . PHE B 1 39 ? 5.312 -10.016 -6.391 1 98.88 39 PHE B N 1
ATOM 1485 C CA . PHE B 1 39 ? 6.02 -8.844 -6.895 1 98.88 39 PHE B CA 1
ATOM 1486 C C . PHE B 1 39 ? 6.156 -7.781 -5.809 1 98.88 39 PHE B C 1
ATOM 1488 O O . PHE B 1 39 ? 5.371 -7.75 -4.863 1 98.88 39 PHE B O 1
ATOM 1495 N N . PRO B 1 40 ? 7.148 -6.906 -5.902 1 98.38 40 PRO B N 1
ATOM 1496 C CA . PRO B 1 40 ? 7.5 -6.043 -4.773 1 98.38 40 PRO B CA 1
ATOM 1497 C C . PRO B 1 40 ? 6.434 -4.988 -4.484 1 98.38 40 PRO B C 1
ATOM 1499 O O . PRO B 1 40 ? 6.113 -4.734 -3.32 1 98.38 40 PRO B O 1
ATOM 1502 N N . GLY B 1 41 ? 5.938 -4.363 -5.566 1 98.31 41 GLY B N 1
ATOM 1503 C CA . GLY B 1 41 ? 5.031 -3.25 -5.34 1 98.31 41 GLY B CA 1
ATOM 1504 C C . GLY B 1 41 ? 4.262 -2.846 -6.586 1 98.31 41 GLY B C 1
ATOM 1505 O O . GLY B 1 41 ? 4.836 -2.748 -7.672 1 98.31 41 GLY B O 1
ATOM 1506 N N . SER B 1 42 ? 3.002 -2.555 -6.402 1 98.62 42 SER B N 1
ATOM 1507 C CA . SER B 1 42 ? 2.152 -2.121 -7.504 1 98.62 42 SER B CA 1
ATOM 1508 C C . SER B 1 42 ? 2.615 -0.779 -8.062 1 98.62 42 SER B C 1
ATOM 1510 O O . SER B 1 42 ? 3.285 -0.01 -7.371 1 98.62 42 SER B O 1
ATOM 1512 N N . PHE B 1 43 ? 2.377 -0.53 -9.445 1 98.38 43 PHE B N 1
ATOM 1513 C CA . PHE B 1 43 ? 2.578 0.728 -10.148 1 98.38 43 PHE B CA 1
ATOM 1514 C C . PHE B 1 43 ? 4.059 0.959 -10.43 1 98.38 43 PHE B C 1
ATOM 1516 O O . PHE B 1 43 ? 4.449 2.041 -10.875 1 98.38 43 PHE B O 1
ATOM 1523 N N . THR B 1 44 ? 4.891 -0.045 -10.094 1 97 44 THR B N 1
ATOM 1524 C CA . THR B 1 44 ? 6.281 0.019 -10.531 1 97 44 THR B CA 1
ATOM 1525 C C . THR B 1 44 ? 6.434 -0.56 -11.938 1 97 44 THR B C 1
ATOM 1527 O O . THR B 1 44 ? 5.652 -1.421 -12.344 1 97 44 THR B O 1
ATOM 1530 N N . SER B 1 45 ? 7.406 -0.107 -12.688 1 97.31 45 SER B N 1
ATOM 1531 C CA . SER B 1 45 ? 7.555 -0.44 -14.102 1 97.31 45 SER B CA 1
ATOM 1532 C C . SER B 1 45 ? 7.707 -1.944 -14.297 1 97.31 45 SER B C 1
ATOM 1534 O O . SER B 1 45 ? 6.992 -2.545 -15.102 1 97.31 45 SER B O 1
ATOM 1536 N N . VAL B 1 46 ? 8.656 -2.611 -13.625 1 98.12 46 VAL B N 1
ATOM 1537 C CA . VAL B 1 46 ? 8.93 -4.031 -13.82 1 98.12 46 VAL B CA 1
ATOM 1538 C C . VAL B 1 46 ? 7.734 -4.855 -13.336 1 98.12 46 VAL B C 1
ATOM 1540 O O . VAL B 1 46 ? 7.379 -5.863 -13.953 1 98.12 46 VAL B O 1
ATOM 1543 N N . CYS B 1 47 ? 7.105 -4.457 -12.281 1 98.69 47 CYS B N 1
ATOM 1544 C CA . CYS B 1 47 ? 5.934 -5.164 -11.773 1 98.69 47 CYS B CA 1
ATOM 1545 C C . CYS B 1 47 ? 4.77 -5.062 -12.75 1 98.69 47 CYS B C 1
ATOM 1547 O O . CYS B 1 47 ? 4.027 -6.023 -12.945 1 98.69 47 CYS B O 1
ATOM 1549 N N . THR B 1 48 ? 4.559 -3.875 -13.312 1 98.81 48 THR B N 1
ATOM 1550 C CA . THR B 1 48 ? 3.561 -3.676 -14.359 1 98.81 48 THR B CA 1
ATOM 1551 C C . THR B 1 48 ? 3.814 -4.609 -15.539 1 98.81 48 THR B C 1
ATOM 1553 O O . THR B 1 48 ? 2.898 -5.285 -16.016 1 98.81 48 THR B O 1
ATOM 1556 N N . HIS B 1 49 ? 5.043 -4.68 -16 1 98.81 49 HIS B N 1
ATOM 1557 C CA . HIS B 1 49 ? 5.387 -5.559 -17.125 1 98.81 49 HIS B CA 1
ATOM 1558 C C . HIS B 1 49 ? 5.117 -7.02 -16.781 1 98.81 49 HIS B C 1
ATOM 1560 O O . HIS B 1 49 ? 4.57 -7.762 -17.594 1 98.81 49 HIS B O 1
ATOM 1566 N N . GLU B 1 50 ? 5.531 -7.418 -15.586 1 98.88 50 GLU B N 1
ATOM 1567 C CA . GLU B 1 50 ? 5.336 -8.797 -15.133 1 98.88 50 GLU B CA 1
ATOM 1568 C C . GLU B 1 50 ? 3.855 -9.164 -15.117 1 98.88 50 GLU B C 1
ATOM 1570 O O . GLU B 1 50 ? 3.461 -10.203 -15.633 1 98.88 50 GLU B O 1
ATOM 1575 N N . MET B 1 51 ? 3 -8.336 -14.477 1 98.94 51 MET B N 1
ATOM 1576 C CA . MET B 1 51 ? 1.572 -8.633 -14.398 1 98.94 51 MET B CA 1
ATOM 1577 C C . MET B 1 51 ? 0.943 -8.664 -15.781 1 98.94 51 MET B C 1
ATOM 1579 O O . MET B 1 51 ? 0.091 -9.508 -16.062 1 98.94 51 MET B O 1
ATOM 1583 N N . ASN B 1 52 ? 1.369 -7.766 -16.688 1 98.94 52 ASN B N 1
ATOM 1584 C CA . ASN B 1 52 ? 0.888 -7.781 -18.062 1 98.94 52 ASN B CA 1
ATOM 1585 C C . ASN B 1 52 ? 1.303 -9.062 -18.797 1 98.94 52 ASN B C 1
ATOM 1587 O O . ASN B 1 52 ? 0.543 -9.594 -19.609 1 98.94 52 ASN B O 1
ATOM 1591 N N . ALA B 1 53 ? 2.529 -9.516 -18.547 1 98.88 53 ALA B N 1
ATOM 1592 C CA . ALA B 1 53 ? 2.986 -10.758 -19.172 1 98.88 53 ALA B CA 1
ATOM 1593 C C . ALA B 1 53 ? 2.115 -11.938 -18.734 1 98.88 53 ALA B C 1
ATOM 1595 O O . ALA B 1 53 ? 1.735 -12.766 -19.562 1 98.88 53 ALA B O 1
ATOM 1596 N N . PHE B 1 54 ? 1.784 -12 -17.438 1 98.94 54 PHE B N 1
ATOM 1597 C CA . PHE B 1 54 ? 0.875 -13.039 -16.969 1 98.94 54 PHE B CA 1
ATOM 1598 C C . PHE B 1 54 ? -0.5 -12.883 -17.609 1 98.94 54 PHE B C 1
ATOM 1600 O O . PHE B 1 54 ? -1.143 -13.867 -17.969 1 98.94 54 PHE B O 1
ATOM 1607 N N . GLN B 1 55 ? -0.988 -11.641 -17.766 1 98.94 55 GLN B N 1
ATOM 1608 C CA . GLN B 1 55 ? -2.268 -11.398 -18.422 1 98.94 55 GLN B CA 1
ATOM 1609 C C . GLN B 1 55 ? -2.246 -11.883 -19.859 1 98.94 55 GLN B C 1
ATOM 1611 O O . GLN B 1 55 ? -3.203 -12.508 -20.328 1 98.94 55 GLN B O 1
ATOM 1616 N N . ASP B 1 56 ? -1.152 -11.594 -20.547 1 98.69 56 ASP B N 1
ATOM 1617 C CA . ASP B 1 56 ? -1.008 -11.992 -21.938 1 98.69 56 ASP B CA 1
ATOM 1618 C C . ASP B 1 56 ? -1.081 -13.508 -22.094 1 98.69 56 ASP B C 1
ATOM 1620 O O . ASP B 1 56 ? -1.552 -14.016 -23.109 1 98.69 56 ASP B O 1
ATOM 1624 N N . ASP B 1 57 ? -0.589 -14.234 -21.109 1 98.44 57 ASP B N 1
ATOM 1625 C CA . ASP B 1 57 ? -0.527 -15.695 -21.172 1 98.44 57 ASP B CA 1
ATOM 1626 C C . ASP B 1 57 ? -1.675 -16.328 -20.391 1 98.44 57 ASP B C 1
ATOM 1628 O O . ASP B 1 57 ? -1.7 -17.547 -20.188 1 98.44 57 ASP B O 1
ATOM 1632 N N . LEU B 1 58 ? -2.566 -15.562 -19.922 1 98.81 58 LEU B N 1
ATOM 1633 C CA . LEU B 1 58 ? -3.566 -16.031 -18.969 1 98.81 58 LEU B CA 1
ATOM 1634 C C . LEU B 1 58 ? -4.375 -17.188 -19.562 1 98.81 58 LEU B C 1
ATOM 1636 O O . LEU B 1 58 ? -4.645 -18.172 -18.875 1 98.81 58 LEU B O 1
ATOM 1640 N N . GLU B 1 59 ? -4.777 -17.094 -20.797 1 98.62 59 GLU B N 1
ATOM 1641 C CA . GLU B 1 59 ? -5.559 -18.141 -21.438 1 98.62 59 GLU B CA 1
ATOM 1642 C C . GLU B 1 59 ? -4.801 -19.469 -21.438 1 98.62 59 GLU B C 1
ATOM 1644 O O . GLU B 1 59 ? -5.402 -20.531 -21.266 1 98.62 59 GLU B O 1
ATOM 1649 N N . ALA B 1 60 ? -3.52 -19.406 -21.719 1 98.62 60 ALA B N 1
ATOM 1650 C CA . ALA B 1 60 ? -2.705 -20.609 -21.703 1 98.62 60 ALA B CA 1
ATOM 1651 C C . ALA B 1 60 ? -2.691 -21.25 -20.328 1 98.62 60 ALA B C 1
ATOM 1653 O O . ALA B 1 60 ? -2.799 -22.484 -20.203 1 98.62 60 ALA B O 1
ATOM 1654 N N . PHE B 1 61 ? -2.584 -20.484 -19.266 1 98.75 61 PHE B N 1
ATOM 1655 C CA . PHE B 1 61 ? -2.611 -21 -17.906 1 98.75 61 PHE B CA 1
ATOM 1656 C C . PHE B 1 61 ? -3.969 -21.609 -17.578 1 98.75 61 PHE B C 1
ATOM 1658 O O . PHE B 1 61 ? -4.043 -22.719 -17.047 1 98.75 61 PHE B O 1
ATOM 1665 N N . GLU B 1 62 ? -4.973 -20.875 -17.938 1 98.44 62 GLU B N 1
ATOM 1666 C CA . GLU B 1 62 ? -6.324 -21.359 -17.656 1 98.44 62 GLU B CA 1
ATOM 1667 C C . GLU B 1 62 ? -6.625 -22.641 -18.438 1 98.44 62 GLU B C 1
ATOM 1669 O O . GLU B 1 62 ? -7.273 -23.547 -17.906 1 98.44 62 GLU B O 1
ATOM 1674 N N . SER B 1 63 ? -6.172 -22.641 -19.672 1 98.19 63 SER B N 1
ATOM 1675 C CA . SER B 1 63 ? -6.371 -23.828 -20.5 1 98.19 63 SER B CA 1
ATOM 1676 C C . SER B 1 63 ? -5.652 -25.047 -19.922 1 98.19 63 SER B C 1
ATOM 1678 O O . SER B 1 63 ? -6.113 -26.172 -20.078 1 98.19 63 SER B O 1
ATOM 1680 N N . ALA B 1 64 ? -4.574 -24.766 -19.266 1 98.06 64 ALA B N 1
ATOM 1681 C CA . ALA B 1 64 ? -3.812 -25.844 -18.625 1 98.06 64 ALA B CA 1
ATOM 1682 C C . ALA B 1 64 ? -4.402 -26.188 -17.25 1 98.06 64 ALA B C 1
ATOM 1684 O O . ALA B 1 64 ? -3.883 -27.062 -16.547 1 98.06 64 ALA B O 1
ATOM 1685 N N . GLY B 1 65 ? -5.469 -25.484 -16.859 1 97.88 65 GLY B N 1
ATOM 1686 C CA . GLY B 1 65 ? -6.199 -25.797 -15.648 1 97.88 65 GLY B CA 1
ATOM 1687 C C . GLY B 1 65 ? -5.711 -25.016 -14.445 1 97.88 65 GLY B C 1
ATOM 1688 O O . GLY B 1 65 ? -6.066 -25.328 -13.305 1 97.88 65 GLY B O 1
ATOM 1689 N N . ALA B 1 66 ? -4.895 -24.031 -14.641 1 98.75 66 ALA B N 1
ATOM 1690 C CA . ALA B 1 66 ? -4.273 -23.312 -13.523 1 98.75 66 ALA B CA 1
ATOM 1691 C C . ALA B 1 66 ? -5.027 -22.031 -13.203 1 98.75 66 ALA B C 1
ATOM 1693 O O . ALA B 1 66 ? -5.691 -21.469 -14.078 1 98.75 66 ALA B O 1
ATOM 1694 N N . ALA B 1 67 ? -4.977 -21.531 -12 1 98.81 67 ALA B N 1
ATOM 1695 C CA . ALA B 1 67 ? -5.379 -20.203 -11.562 1 98.81 67 ALA B CA 1
ATOM 1696 C C . ALA B 1 67 ? -4.156 -19.344 -11.227 1 98.81 67 ALA B C 1
ATOM 1698 O O . ALA B 1 67 ? -3.24 -19.812 -10.547 1 98.81 67 ALA B O 1
ATOM 1699 N N . VAL B 1 68 ? -4.113 -18.172 -11.703 1 98.94 68 VAL B N 1
ATOM 1700 C CA . VAL B 1 68 ? -3.002 -17.25 -11.484 1 98.94 68 VAL B CA 1
ATOM 1701 C C . VAL B 1 68 ? -3.41 -16.188 -10.477 1 98.94 68 VAL B C 1
ATOM 1703 O O . VAL B 1 68 ? -4.5 -15.609 -10.578 1 98.94 68 VAL B O 1
ATOM 1706 N N . TYR B 1 69 ? -2.59 -15.922 -9.484 1 98.94 69 TYR B N 1
ATOM 1707 C CA . TYR B 1 69 ? -2.746 -14.844 -8.508 1 98.94 69 TYR B CA 1
ATOM 1708 C C . TYR B 1 69 ? -1.477 -14.008 -8.406 1 98.94 69 TYR B C 1
ATOM 1710 O O . TYR B 1 69 ? -0.376 -14.555 -8.289 1 98.94 69 TYR B O 1
ATOM 1718 N N . GLY B 1 70 ? -1.59 -12.734 -8.531 1 98.94 70 GLY B N 1
ATOM 1719 C CA . GLY B 1 70 ? -0.51 -11.859 -8.102 1 98.94 70 GLY B CA 1
ATOM 1720 C C . GLY B 1 70 ? -0.547 -11.555 -6.613 1 98.94 70 GLY B C 1
ATOM 1721 O O . GLY B 1 70 ? -1.624 -11.453 -6.023 1 98.94 70 GLY B O 1
ATOM 1722 N N . VAL B 1 71 ? 0.59 -11.398 -5.945 1 98.94 71 VAL B N 1
ATOM 1723 C CA . VAL B 1 71 ? 0.667 -11.148 -4.508 1 98.94 71 VAL B CA 1
ATOM 1724 C C . VAL B 1 71 ? 1.669 -10.031 -4.227 1 98.94 71 VAL B C 1
ATOM 1726 O O . VAL B 1 71 ? 2.801 -10.07 -4.715 1 98.94 71 VAL B O 1
ATOM 1729 N N . SER B 1 72 ? 1.312 -9.086 -3.523 1 98.88 72 SER B N 1
ATOM 1730 C CA . SER B 1 72 ? 2.256 -8.086 -3.041 1 98.88 72 SER B CA 1
ATOM 1731 C C . SER B 1 72 ? 1.836 -7.535 -1.682 1 98.88 72 SER B C 1
ATOM 1733 O O . SER B 1 72 ? 0.763 -7.871 -1.177 1 98.88 72 SER B O 1
ATOM 1735 N N . VAL B 1 73 ? 2.645 -6.656 -1.126 1 98.5 73 VAL B N 1
ATOM 1736 C CA . VAL B 1 73 ? 2.408 -6.102 0.203 1 98.5 73 VAL B CA 1
ATOM 1737 C C . VAL B 1 73 ? 1.512 -4.871 0.097 1 98.5 73 VAL B C 1
ATOM 1739 O O . VAL B 1 73 ? 1.239 -4.203 1.1 1 98.5 73 VAL B O 1
ATOM 1742 N N . ASP B 1 74 ? 1.014 -4.508 -1.107 1 98.56 74 ASP B N 1
ATOM 1743 C CA . ASP B 1 74 ? 0.107 -3.381 -1.301 1 98.56 74 ASP B CA 1
ATOM 1744 C C . ASP B 1 74 ? -1.26 -3.662 -0.68 1 98.56 74 ASP B C 1
ATOM 1746 O O . ASP B 1 74 ? -1.649 -4.82 -0.525 1 98.56 74 ASP B O 1
ATOM 1750 N N . SER B 1 75 ? -1.986 -2.654 -0.266 1 98.31 75 SER B N 1
ATOM 1751 C CA . SER B 1 75 ? -3.354 -2.795 0.227 1 98.31 75 SER B CA 1
ATOM 1752 C C . SER B 1 75 ? -4.277 -3.344 -0.854 1 98.31 75 SER B C 1
ATOM 1754 O O . SER B 1 75 ? -3.979 -3.238 -2.045 1 98.31 75 SER B O 1
ATOM 1756 N N . PRO B 1 76 ? -5.387 -3.889 -0.452 1 98.62 76 PRO B N 1
ATOM 1757 C CA . PRO B 1 76 ? -6.305 -4.371 -1.486 1 98.62 76 PRO B CA 1
ATOM 1758 C C . PRO B 1 76 ? -6.906 -3.24 -2.316 1 98.62 76 PRO B C 1
ATOM 1760 O O . PRO B 1 76 ? -7.297 -3.453 -3.467 1 98.62 76 PRO B O 1
ATOM 1763 N N . PHE B 1 77 ? -6.941 -2.002 -1.782 1 98.44 77 PHE B N 1
ATOM 1764 C CA . PHE B 1 77 ? -7.449 -0.851 -2.52 1 98.44 77 PHE B CA 1
ATOM 1765 C C . PHE B 1 77 ? -6.496 -0.466 -3.645 1 98.44 77 PHE B C 1
ATOM 1767 O O . PHE B 1 77 ? -6.922 -0.274 -4.785 1 98.44 77 PHE B O 1
ATOM 1774 N N . ALA B 1 78 ? -5.227 -0.396 -3.311 1 98.69 78 ALA B N 1
ATOM 1775 C CA . ALA B 1 78 ? -4.203 -0.1 -4.309 1 98.69 78 ALA B CA 1
ATOM 1776 C C . ALA B 1 78 ? -4.129 -1.2 -5.363 1 98.69 78 ALA B C 1
ATOM 1778 O O . ALA B 1 78 ? -3.992 -0.917 -6.555 1 98.69 78 ALA B O 1
ATOM 1779 N N . LEU B 1 79 ? -4.238 -2.432 -4.898 1 98.88 79 LEU B N 1
ATOM 1780 C CA . LEU B 1 79 ? -4.176 -3.549 -5.832 1 98.88 79 LEU B CA 1
ATOM 1781 C C . LEU B 1 79 ? -5.371 -3.531 -6.781 1 98.88 79 LEU B C 1
ATOM 1783 O O . LEU B 1 79 ? -5.238 -3.865 -7.961 1 98.88 79 LEU B O 1
ATOM 1787 N N . ASN B 1 80 ? -6.574 -3.207 -6.281 1 98.81 80 ASN B N 1
ATOM 1788 C CA . ASN B 1 80 ? -7.73 -3.104 -7.164 1 98.81 80 ASN B CA 1
ATOM 1789 C C . ASN B 1 80 ? -7.539 -2.008 -8.211 1 98.81 80 ASN B C 1
ATOM 1791 O O . ASN B 1 80 ? -7.91 -2.184 -9.375 1 98.81 80 ASN B O 1
ATOM 1795 N N . GLU B 1 81 ? -6.996 -0.914 -7.801 1 98.81 81 GLU B N 1
ATOM 1796 C CA . GLU B 1 81 ? -6.707 0.145 -8.766 1 98.81 81 GLU B CA 1
ATOM 1797 C C . GLU B 1 81 ? -5.691 -0.316 -9.805 1 98.81 81 GLU B C 1
ATOM 1799 O O . GLU B 1 81 ? -5.836 -0.031 -10.992 1 98.81 81 GLU B O 1
ATOM 1804 N N . PHE B 1 82 ? -4.578 -0.953 -9.32 1 98.88 82 PHE B N 1
ATOM 1805 C CA . PHE B 1 82 ? -3.543 -1.497 -10.188 1 98.88 82 PHE B CA 1
ATOM 1806 C C . PHE B 1 82 ? -4.141 -2.477 -11.195 1 98.88 82 PHE B C 1
ATOM 1808 O O . PHE B 1 82 ? -3.863 -2.393 -12.391 1 98.88 82 PHE B O 1
ATOM 1815 N N . ARG B 1 83 ? -5.008 -3.408 -10.719 1 98.81 83 ARG B N 1
ATOM 1816 C CA . ARG B 1 83 ? -5.691 -4.398 -11.539 1 98.81 83 ARG B CA 1
ATOM 1817 C C . ARG B 1 83 ? -6.562 -3.729 -12.594 1 98.81 83 ARG B C 1
ATOM 1819 O O . ARG B 1 83 ? -6.547 -4.121 -13.758 1 98.81 83 ARG B O 1
ATOM 1826 N N . GLU B 1 84 ? -7.316 -2.76 -12.172 1 98.44 84 GLU B N 1
ATOM 1827 C CA . GLU B 1 84 ? -8.203 -2.035 -13.078 1 98.44 84 GLU B CA 1
ATOM 1828 C C . GLU B 1 84 ? -7.406 -1.275 -14.133 1 98.44 84 GLU B C 1
ATOM 1830 O O . GLU B 1 84 ? -7.742 -1.316 -15.32 1 98.44 84 GLU B O 1
ATOM 1835 N N . LYS B 1 85 ? -6.383 -0.625 -13.75 1 98.5 85 LYS B N 1
ATOM 1836 C CA . LYS B 1 85 ? -5.543 0.15 -14.656 1 98.5 85 LYS B CA 1
ATOM 1837 C C . LYS B 1 85 ? -4.949 -0.736 -15.742 1 98.5 85 LYS B C 1
ATOM 1839 O O . LYS B 1 85 ? -4.836 -0.318 -16.906 1 98.5 85 LYS B O 1
ATOM 1844 N N . LEU B 1 86 ? -4.578 -1.944 -15.406 1 98.81 86 LEU B N 1
ATOM 1845 C CA . LEU B 1 86 ? -3.895 -2.83 -16.344 1 98.81 86 LEU B CA 1
ATOM 1846 C C . LEU B 1 86 ? -4.891 -3.729 -17.078 1 98.81 86 LEU B C 1
ATOM 1848 O O . LEU B 1 86 ? -4.523 -4.453 -18 1 98.81 86 LEU B O 1
ATOM 1852 N N . GLY B 1 87 ? -6.16 -3.713 -16.625 1 98.75 87 GLY B N 1
ATOM 1853 C CA . GLY B 1 87 ? -7.145 -4.602 -17.219 1 98.75 87 GLY B CA 1
ATOM 1854 C C . GLY B 1 87 ? -6.883 -6.066 -16.922 1 98.75 87 GLY B C 1
ATOM 1855 O O . GLY B 1 87 ? -7.109 -6.93 -17.766 1 98.75 87 GLY B O 1
ATOM 1856 N N . LEU B 1 88 ? -6.32 -6.359 -15.75 1 98.88 88 LEU B N 1
ATOM 1857 C CA . LEU B 1 88 ? -6.02 -7.742 -15.391 1 98.88 88 LEU B CA 1
ATOM 1858 C C . LEU B 1 88 ? -7.301 -8.531 -15.164 1 98.88 88 LEU B C 1
ATOM 1860 O O . LEU B 1 88 ? -8.25 -8.031 -14.555 1 98.88 88 LEU B O 1
ATOM 1864 N N . GLU B 1 89 ? -7.328 -9.734 -15.633 1 98.69 89 GLU B N 1
ATOM 1865 C CA . GLU B 1 89 ? -8.484 -10.602 -15.484 1 98.69 89 GLU B CA 1
ATOM 1866 C C . GLU B 1 89 ? -8.266 -11.625 -14.375 1 98.69 89 GLU B C 1
ATOM 1868 O O . GLU B 1 89 ? -9.18 -12.367 -14.016 1 98.69 89 GLU B O 1
ATOM 1873 N N . PHE B 1 90 ? -7.055 -11.758 -13.859 1 98.88 90 PHE B N 1
ATOM 1874 C CA . PHE B 1 90 ? -6.797 -12.562 -12.664 1 98.88 90 PHE B CA 1
ATOM 1875 C C . PHE B 1 90 ? -6.758 -11.688 -11.422 1 98.88 90 PHE B C 1
ATOM 1877 O O . PHE B 1 90 ? -6.656 -10.461 -11.516 1 98.88 90 PHE B O 1
ATOM 1884 N N . ASP B 1 91 ? -6.93 -12.266 -10.227 1 98.75 91 ASP B N 1
ATOM 1885 C CA . ASP B 1 91 ? -7.066 -11.539 -8.969 1 98.75 91 ASP B CA 1
ATOM 1886 C C . ASP B 1 91 ? -5.703 -11.297 -8.328 1 98.75 91 ASP B C 1
ATOM 1888 O O . ASP B 1 91 ? -4.734 -11.992 -8.633 1 98.75 91 ASP B O 1
ATOM 1892 N N . LEU B 1 92 ? -5.645 -10.336 -7.484 1 98.94 92 LEU B N 1
ATOM 1893 C CA . LEU B 1 92 ? -4.445 -10.039 -6.715 1 98.94 92 LEU B CA 1
ATOM 1894 C C . LEU B 1 92 ? -4.691 -10.242 -5.223 1 98.94 92 LEU B C 1
ATOM 1896 O O . LEU B 1 92 ? -5.777 -9.938 -4.723 1 98.94 92 LEU B O 1
ATOM 1900 N N . ILE B 1 93 ? -3.723 -10.734 -4.539 1 98.94 93 ILE B N 1
ATOM 1901 C CA . ILE B 1 93 ? -3.754 -10.992 -3.102 1 98.94 93 ILE B CA 1
ATOM 1902 C C . ILE B 1 93 ? -2.955 -9.914 -2.369 1 98.94 93 ILE B C 1
ATOM 1904 O O . ILE B 1 93 ? -1.803 -9.648 -2.715 1 98.94 93 ILE B O 1
ATOM 1908 N N . SER B 1 94 ? -3.615 -9.336 -1.435 1 98.94 94 SER B N 1
ATOM 1909 C CA . SER B 1 94 ? -2.98 -8.289 -0.638 1 98.94 94 SER B CA 1
ATOM 1910 C C . SER B 1 94 ? -2.297 -8.875 0.594 1 98.94 94 SER B C 1
ATOM 1912 O O . SER B 1 94 ? -2.953 -9.453 1.461 1 98.94 94 SER B O 1
ATOM 1914 N N . ASP B 1 95 ? -1.022 -8.695 0.68 1 98.75 95 ASP B N 1
ATOM 1915 C CA . ASP B 1 95 ? -0.211 -9.047 1.841 1 98.75 95 ASP B CA 1
ATOM 1916 C C . ASP B 1 95 ? 0.196 -7.805 2.627 1 98.75 95 ASP B C 1
ATOM 1918 O O . ASP B 1 95 ? 1.372 -7.625 2.949 1 98.75 95 ASP B O 1
ATOM 1922 N N . ALA B 1 96 ? -0.786 -6.945 2.92 1 97.31 96 ALA B N 1
ATOM 1923 C CA . ALA B 1 96 ? -0.539 -5.629 3.504 1 97.31 96 ALA B CA 1
ATOM 1924 C C . ALA B 1 96 ? 0.172 -5.75 4.848 1 97.31 96 ALA B C 1
ATOM 1926 O O . ALA B 1 96 ? 0.875 -4.828 5.27 1 97.31 96 ALA B O 1
ATOM 1927 N N . ASP B 1 97 ? -0.001 -6.875 5.539 1 96 97 ASP B N 1
ATOM 1928 C CA . ASP B 1 97 ? 0.625 -7.066 6.844 1 96 97 ASP B CA 1
ATOM 1929 C C . ASP B 1 97 ? 1.979 -7.758 6.707 1 96 97 ASP B C 1
ATOM 1931 O O . ASP B 1 97 ? 2.656 -8.008 7.707 1 96 97 ASP B O 1
ATOM 1935 N N . LYS B 1 98 ? 2.34 -8.133 5.504 1 98 98 LYS B N 1
ATOM 1936 C CA . LYS B 1 98 ? 3.641 -8.68 5.133 1 98 98 LYS B CA 1
ATOM 1937 C C . LYS B 1 98 ? 3.854 -10.062 5.754 1 98 98 LYS B C 1
ATOM 1939 O O . LYS B 1 98 ? 4.992 -10.516 5.898 1 98 98 LYS B O 1
ATOM 1944 N N . GLU B 1 99 ? 2.783 -10.711 6.109 1 98.19 99 GLU B N 1
ATOM 1945 C CA . GLU B 1 99 ? 2.873 -12.008 6.762 1 98.19 99 GLU B CA 1
ATOM 1946 C C . GLU B 1 99 ? 3.145 -13.117 5.75 1 98.19 99 GLU B C 1
ATOM 1948 O O . GLU B 1 99 ? 3.846 -14.086 6.055 1 98.19 99 GLU B O 1
ATOM 1953 N N . ILE B 1 100 ? 2.545 -13.023 4.551 1 98.81 100 ILE B N 1
ATOM 1954 C CA . ILE B 1 100 ? 2.76 -14.039 3.523 1 98.81 100 ILE B CA 1
ATOM 1955 C C . ILE B 1 100 ? 4.219 -14.008 3.074 1 98.81 100 ILE B C 1
ATOM 1957 O O . ILE B 1 100 ? 4.871 -15.055 2.996 1 98.81 100 ILE B O 1
ATOM 1961 N N . THR B 1 101 ? 4.699 -12.797 2.793 1 98.81 101 THR B N 1
ATOM 1962 C CA . THR B 1 101 ? 6.086 -12.594 2.391 1 98.81 101 THR B CA 1
ATOM 1963 C C . THR B 1 101 ? 7.039 -13.188 3.422 1 98.81 101 THR B C 1
ATOM 1965 O O . THR B 1 101 ? 8.039 -13.82 3.064 1 98.81 101 THR B O 1
ATOM 1968 N N . GLU B 1 102 ? 6.742 -12.977 4.672 1 98.75 102 GLU B N 1
ATOM 1969 C CA . GLU B 1 102 ? 7.551 -13.539 5.75 1 98.75 102 GLU B CA 1
ATOM 1970 C C . GLU B 1 102 ? 7.465 -15.062 5.766 1 98.75 102 GLU B C 1
ATOM 1972 O O . GLU B 1 102 ? 8.484 -15.742 5.863 1 98.75 102 GLU B O 1
ATOM 1977 N N . ALA B 1 103 ? 6.273 -15.617 5.676 1 98.81 103 ALA B N 1
ATOM 1978 C CA . ALA B 1 103 ? 6.055 -17.062 5.738 1 98.81 103 ALA B CA 1
ATOM 1979 C C . ALA B 1 103 ? 6.773 -17.781 4.598 1 98.81 103 ALA B C 1
ATOM 1981 O O . ALA B 1 103 ? 7.246 -18.906 4.766 1 98.81 103 ALA B O 1
ATOM 1982 N N . TYR B 1 104 ? 6.844 -17.156 3.434 1 98.88 104 TYR B N 1
ATOM 1983 C CA . TYR B 1 104 ? 7.48 -17.75 2.268 1 98.88 104 TYR B CA 1
ATOM 1984 C C . TYR B 1 104 ? 8.969 -17.422 2.232 1 98.88 104 TYR B C 1
ATOM 1986 O O . TYR B 1 104 ? 9.688 -17.891 1.341 1 98.88 104 TYR B O 1
ATOM 1994 N N . ASP B 1 105 ? 9.461 -16.641 3.178 1 98.56 105 ASP B N 1
ATOM 1995 C CA . ASP B 1 105 ? 10.867 -16.281 3.328 1 98.56 105 ASP B CA 1
ATOM 1996 C C . ASP B 1 105 ? 11.406 -15.609 2.064 1 98.56 105 ASP B C 1
ATOM 1998 O O . ASP B 1 105 ? 12.438 -16.016 1.528 1 98.56 105 ASP B O 1
ATOM 2002 N N . ILE B 1 106 ? 10.656 -14.547 1.636 1 98.75 106 ILE B N 1
ATOM 2003 C CA . ILE B 1 106 ? 11.047 -13.875 0.4 1 98.75 106 ILE B CA 1
ATOM 2004 C C . ILE B 1 106 ? 11.031 -12.359 0.608 1 98.75 106 ILE B C 1
ATOM 2006 O O . ILE B 1 106 ? 10.617 -11.609 -0.278 1 98.75 106 ILE B O 1
ATOM 2010 N N . GLN B 1 107 ? 11.414 -11.906 1.768 1 98.44 107 GLN B N 1
ATOM 2011 C CA . GLN B 1 107 ? 11.469 -10.477 2.062 1 98.44 107 GLN B CA 1
ATOM 2012 C C . GLN B 1 107 ? 12.688 -9.836 1.41 1 98.44 107 GLN B C 1
ATOM 2014 O O . GLN B 1 107 ? 13.758 -10.445 1.34 1 98.44 107 GLN B O 1
ATOM 2019 N N . MET B 1 108 ? 12.492 -8.664 0.98 1 98 108 MET B N 1
ATOM 2020 C CA . MET B 1 108 ? 13.602 -7.816 0.567 1 98 108 MET B CA 1
ATOM 2021 C C . MET B 1 108 ? 13.312 -6.352 0.886 1 98 108 MET B C 1
ATOM 2023 O O . MET B 1 108 ? 12.172 -5.984 1.155 1 98 108 MET B O 1
ATOM 2027 N N . ASP B 1 109 ? 14.359 -5.543 0.868 1 97.62 109 ASP B N 1
ATOM 2028 C CA . ASP B 1 109 ? 14.25 -4.121 1.164 1 97.62 109 ASP B CA 1
ATOM 2029 C C . ASP B 1 109 ? 14.633 -3.275 -0.047 1 97.62 109 ASP B C 1
ATOM 2031 O O . ASP B 1 109 ? 15.562 -3.625 -0.785 1 97.62 109 ASP B O 1
ATOM 2035 N N . PHE B 1 110 ? 13.906 -2.297 -0.289 1 95.69 110 PHE B N 1
ATOM 2036 C CA . PHE B 1 110 ? 14.414 -1.157 -1.043 1 95.69 110 PHE B CA 1
ATOM 2037 C C . PHE B 1 110 ? 14.953 -0.083 -0.105 1 95.69 110 PHE B C 1
ATOM 2039 O O . PHE B 1 110 ? 14.305 0.948 0.1 1 95.69 110 PHE B O 1
ATOM 2046 N N . ALA B 1 111 ? 16.125 -0.249 0.418 1 93.44 111 ALA B N 1
ATOM 2047 C CA . ALA B 1 111 ? 16.688 0.538 1.514 1 93.44 111 ALA B CA 1
ATOM 2048 C C . ALA B 1 111 ? 16.844 2 1.111 1 93.44 111 ALA B C 1
ATOM 2050 O O . ALA B 1 111 ? 16.578 2.902 1.909 1 93.44 111 ALA B O 1
ATOM 2051 N N . GLU B 1 112 ? 17.266 2.191 -0.145 1 94.06 112 GLU B N 1
ATOM 2052 C CA . GLU B 1 112 ? 17.5 3.551 -0.623 1 94.06 112 GLU B CA 1
ATOM 2053 C C . GLU B 1 112 ? 16.203 4.348 -0.68 1 94.06 112 GLU B C 1
ATOM 2055 O O . GLU B 1 112 ? 16.219 5.578 -0.606 1 94.06 112 GLU B O 1
ATOM 2060 N N . LEU B 1 113 ? 15.094 3.615 -0.732 1 95.12 113 LEU B N 1
ATOM 2061 C CA . LEU B 1 113 ? 13.789 4.273 -0.813 1 95.12 113 LEU B CA 1
ATOM 2062 C C . LEU B 1 113 ? 13.086 4.25 0.538 1 95.12 113 LEU B C 1
ATOM 2064 O O . LEU B 1 113 ? 11.992 4.805 0.683 1 95.12 113 LEU B O 1
ATOM 2068 N N . GLY B 1 114 ? 13.641 3.635 1.521 1 95.75 114 GLY B N 1
ATOM 2069 C CA . GLY B 1 114 ? 13.031 3.533 2.836 1 95.75 114 GLY B CA 1
ATOM 2070 C C . GLY B 1 114 ? 11.859 2.576 2.875 1 95.75 114 GLY B C 1
ATOM 2071 O O . GLY B 1 114 ? 10.953 2.721 3.705 1 95.75 114 GLY B O 1
ATOM 2072 N N . VAL B 1 115 ? 11.781 1.641 1.971 1 96.38 115 VAL B N 1
ATOM 2073 C CA . VAL B 1 115 ? 10.727 0.631 1.911 1 96.38 115 VAL B CA 1
ATOM 2074 C C . VAL B 1 115 ? 11.297 -0.73 2.307 1 96.38 115 VAL B C 1
ATOM 2076 O O . VAL B 1 115 ? 12.305 -1.172 1.758 1 96.38 115 VAL B O 1
ATOM 2079 N N . HIS B 1 116 ? 10.633 -1.384 3.27 1 97.94 116 HIS B N 1
ATOM 2080 C CA . HIS B 1 116 ? 11.203 -2.607 3.83 1 97.94 116 HIS B CA 1
ATOM 2081 C C . HIS B 1 116 ? 10.219 -3.77 3.707 1 97.94 116 HIS B C 1
ATOM 2083 O O . HIS B 1 116 ? 9.008 -3.561 3.609 1 97.94 116 HIS B O 1
ATOM 2089 N N . ASP B 1 117 ? 10.82 -4.93 3.633 1 98.12 117 ASP B N 1
ATOM 2090 C CA . ASP B 1 117 ? 10.117 -6.203 3.764 1 98.12 117 ASP B CA 1
ATOM 2091 C C . ASP B 1 117 ? 9.062 -6.367 2.668 1 98.12 117 ASP B C 1
ATOM 2093 O O . ASP B 1 117 ? 7.969 -6.871 2.92 1 98.12 117 ASP B O 1
ATOM 2097 N N . VAL B 1 118 ? 9.367 -5.883 1.49 1 98.38 118 VAL B N 1
ATOM 2098 C CA . VAL B 1 118 ? 8.516 -6.207 0.348 1 98.38 118 VAL B CA 1
ATOM 2099 C C . VAL B 1 118 ? 8.867 -7.598 -0.179 1 98.38 118 VAL B C 1
ATOM 2101 O O . VAL B 1 118 ? 9.844 -8.203 0.256 1 98.38 118 VAL B O 1
ATOM 2104 N N . ALA B 1 119 ? 8.07 -8.117 -1.021 1 98.62 119 ALA B N 1
ATOM 2105 C CA . ALA B 1 119 ? 8.312 -9.445 -1.561 1 98.62 119 ALA B CA 1
ATOM 2106 C C . ALA B 1 119 ? 9.383 -9.406 -2.646 1 98.62 119 ALA B C 1
ATOM 2108 O O . ALA B 1 119 ? 9.32 -8.586 -3.561 1 98.62 119 ALA B O 1
ATOM 2109 N N . LYS B 1 120 ? 10.359 -10.297 -2.527 1 98.69 120 LYS B N 1
ATOM 2110 C CA . LYS B 1 120 ? 11.148 -10.602 -3.717 1 98.69 120 LYS B CA 1
ATOM 2111 C C . LYS B 1 120 ? 10.258 -11.062 -4.863 1 98.69 120 LYS B C 1
ATOM 2113 O O . LYS B 1 120 ? 9.281 -11.773 -4.648 1 98.69 120 LYS B O 1
ATOM 2118 N N . ARG B 1 121 ? 10.617 -10.602 -6.066 1 98.81 121 ARG B N 1
ATOM 2119 C CA . ARG B 1 121 ? 9.922 -11.188 -7.203 1 98.81 121 ARG B CA 1
ATOM 2120 C C . ARG B 1 121 ? 10.086 -12.703 -7.223 1 98.81 121 ARG B C 1
ATOM 2122 O O . ARG B 1 121 ? 11.203 -13.211 -7.258 1 98.81 121 ARG B O 1
ATOM 2129 N N . SER B 1 122 ? 9.008 -13.414 -7.16 1 98.88 122 SER B N 1
ATOM 2130 C CA . SER B 1 122 ? 9.016 -14.867 -7.035 1 98.88 122 SER B CA 1
ATOM 2131 C C . SER B 1 122 ? 7.758 -15.484 -7.633 1 98.88 122 SER B C 1
ATOM 2133 O O . SER B 1 122 ? 6.715 -14.828 -7.703 1 98.88 122 SER B O 1
ATOM 2135 N N . VAL B 1 123 ? 7.855 -16.703 -8.078 1 98.94 123 VAL B N 1
ATOM 2136 C CA . VAL B 1 123 ? 6.707 -17.484 -8.547 1 98.94 123 VAL B CA 1
ATOM 2137 C C . VAL B 1 123 ? 6.715 -18.859 -7.902 1 98.94 123 VAL B C 1
ATOM 2139 O O . VAL B 1 123 ? 7.738 -19.547 -7.91 1 98.94 123 VAL B O 1
ATOM 2142 N N . PHE B 1 124 ? 5.633 -19.234 -7.34 1 98.94 124 PHE B N 1
ATOM 2143 C CA . PHE B 1 124 ? 5.398 -20.578 -6.852 1 98.94 124 PHE B CA 1
ATOM 2144 C C . PHE B 1 124 ? 4.207 -21.219 -7.562 1 98.94 124 PHE B C 1
ATOM 2146 O O . PHE B 1 124 ? 3.188 -20.562 -7.781 1 98.94 124 PHE B O 1
ATOM 2153 N N . VAL B 1 125 ? 4.352 -22.406 -7.973 1 98.94 125 VAL B N 1
ATOM 2154 C CA . VAL B 1 125 ? 3.234 -23.203 -8.469 1 98.94 125 VAL B CA 1
ATOM 2155 C C . VAL B 1 125 ? 2.877 -24.281 -7.441 1 98.94 125 VAL B C 1
ATOM 2157 O O . VAL B 1 125 ? 3.729 -25.078 -7.055 1 98.94 125 VAL B O 1
ATOM 2160 N N . VAL B 1 126 ? 1.64 -24.266 -6.984 1 98.94 126 VAL B N 1
ATOM 2161 C CA . VAL B 1 126 ? 1.175 -25.141 -5.918 1 98.94 126 VAL B CA 1
ATOM 2162 C C . VAL B 1 126 ? 0.17 -26.156 -6.477 1 98.94 126 VAL B C 1
ATOM 2164 O O . VAL B 1 126 ? -0.756 -25.781 -7.199 1 98.94 126 VAL B O 1
ATOM 2167 N N . ASP B 1 127 ? 0.336 -27.406 -6.176 1 98.81 127 ASP B N 1
ATOM 2168 C CA . ASP B 1 127 ? -0.566 -28.422 -6.703 1 98.81 127 ASP B CA 1
ATOM 2169 C C . ASP B 1 127 ? -1.757 -28.641 -5.77 1 98.81 127 ASP B C 1
ATOM 2171 O O . ASP B 1 127 ? -1.928 -27.906 -4.793 1 98.81 127 ASP B O 1
ATOM 2175 N N . SER B 1 128 ? -2.617 -29.562 -6.066 1 98.44 128 SER B N 1
ATOM 2176 C CA . SER B 1 128 ? -3.887 -29.766 -5.379 1 98.44 128 SER B CA 1
ATOM 2177 C C . SER B 1 128 ? -3.67 -30.328 -3.98 1 98.44 128 SER B C 1
ATOM 2179 O O . SER B 1 128 ? -4.59 -30.344 -3.16 1 98.44 128 SER B O 1
ATOM 2181 N N . ASP B 1 129 ? -2.441 -30.812 -3.641 1 98.44 129 ASP B N 1
ATOM 2182 C CA . ASP B 1 129 ? -2.113 -31.312 -2.311 1 98.44 129 ASP B CA 1
ATOM 2183 C C . ASP B 1 129 ? -1.507 -30.203 -1.441 1 98.44 129 ASP B C 1
ATOM 2185 O O . ASP B 1 129 ? -1.211 -30.438 -0.266 1 98.44 129 ASP B O 1
ATOM 2189 N N . GLY B 1 130 ? -1.312 -29.062 -2.037 1 98.81 130 GLY B N 1
ATOM 2190 C CA . GLY B 1 130 ? -0.697 -27.953 -1.317 1 98.81 130 GLY B CA 1
ATOM 2191 C C . GLY B 1 130 ? 0.819 -28 -1.34 1 98.81 130 GLY B C 1
ATOM 2192 O O . GLY B 1 130 ? 1.477 -27.359 -0.509 1 98.81 130 GLY B O 1
ATOM 2193 N N . THR B 1 131 ? 1.348 -28.797 -2.279 1 98.88 131 THR B N 1
ATOM 2194 C CA . THR B 1 131 ? 2.795 -28.938 -2.396 1 98.88 131 THR B CA 1
ATOM 2195 C C . THR B 1 131 ? 3.344 -28 -3.465 1 98.88 131 THR B C 1
ATOM 2197 O O . THR B 1 131 ? 2.766 -27.875 -4.547 1 98.88 131 THR B O 1
ATOM 2200 N N . VAL B 1 132 ? 4.414 -27.328 -3.17 1 98.94 132 VAL B N 1
ATOM 2201 C CA . VAL B 1 132 ? 5.094 -26.484 -4.145 1 98.94 132 VAL B CA 1
ATOM 2202 C C . VAL B 1 132 ? 5.777 -27.344 -5.195 1 98.94 132 VAL B C 1
ATOM 2204 O O . VAL B 1 132 ? 6.645 -28.156 -4.871 1 98.94 132 VAL B O 1
ATOM 2207 N N . GLN B 1 133 ? 5.43 -27.141 -6.441 1 98.75 133 GLN B N 1
ATOM 2208 C CA . GLN B 1 133 ? 5.961 -27.969 -7.52 1 98.75 133 GLN B CA 1
ATOM 2209 C C . GLN B 1 133 ? 6.922 -27.188 -8.398 1 98.75 133 GLN B C 1
ATOM 2211 O O . GLN B 1 133 ? 7.633 -27.75 -9.227 1 98.75 133 GLN B O 1
ATOM 2216 N N . TYR B 1 134 ? 6.941 -25.953 -8.266 1 98.81 134 TYR B N 1
ATOM 2217 C CA . TYR B 1 134 ? 7.844 -25.016 -8.938 1 98.81 134 TYR B CA 1
ATOM 2218 C C . TYR B 1 134 ? 8.117 -23.812 -8.062 1 98.81 134 TYR B C 1
ATOM 2220 O O . TYR B 1 134 ? 7.199 -23.25 -7.445 1 98.81 134 TYR B O 1
ATOM 2228 N N . ALA B 1 135 ? 9.336 -23.453 -7.895 1 98.81 135 ALA B N 1
ATOM 2229 C CA . ALA B 1 135 ? 9.75 -22.281 -7.145 1 98.81 135 ALA B CA 1
ATOM 2230 C C . ALA B 1 135 ? 10.828 -21.5 -7.891 1 98.81 135 ALA B C 1
ATOM 2232 O O . ALA B 1 135 ? 11.867 -22.062 -8.258 1 98.81 135 ALA B O 1
ATOM 2233 N N . TRP B 1 136 ? 10.586 -20.312 -8.18 1 98.75 136 TRP B N 1
ATOM 2234 C CA . TRP B 1 136 ? 11.531 -19.359 -8.75 1 98.75 136 TRP B CA 1
ATOM 2235 C C . TRP B 1 136 ? 11.586 -18.078 -7.918 1 98.75 136 TRP B C 1
ATOM 2237 O O . TRP B 1 136 ? 10.555 -17.484 -7.621 1 98.75 136 TRP B O 1
ATOM 2247 N N . ILE B 1 137 ? 12.734 -17.672 -7.43 1 98.56 137 ILE B N 1
ATOM 2248 C CA . ILE B 1 137 ? 12.93 -16.5 -6.594 1 98.56 137 ILE B CA 1
ATOM 2249 C C . ILE B 1 137 ? 14.086 -15.664 -7.148 1 98.56 137 ILE B C 1
ATOM 2251 O O . ILE B 1 137 ? 15.164 -16.188 -7.422 1 98.56 137 ILE B O 1
ATOM 2255 N N . SER B 1 138 ? 13.852 -14.438 -7.336 1 98.25 138 SER B N 1
ATOM 2256 C CA . SER B 1 138 ? 14.898 -13.562 -7.848 1 98.25 138 SER B CA 1
ATOM 2257 C C . SER B 1 138 ? 15.484 -12.688 -6.742 1 98.25 138 SER B C 1
ATOM 2259 O O . SER B 1 138 ? 14.742 -12.086 -5.961 1 98.25 138 SER B O 1
ATOM 2261 N N . ASP B 1 139 ? 16.812 -12.586 -6.676 1 96.75 139 ASP B N 1
ATOM 2262 C CA . ASP B 1 139 ? 17.469 -11.648 -5.773 1 96.75 139 ASP B CA 1
ATOM 2263 C C . ASP B 1 139 ? 17.531 -10.25 -6.383 1 96.75 139 ASP B C 1
ATOM 2265 O O . ASP B 1 139 ? 17.844 -9.281 -5.688 1 96.75 139 ASP B O 1
ATOM 2269 N N . ASP B 1 140 ? 17.25 -10.188 -7.68 1 97.75 140 ASP B N 1
ATOM 2270 C CA . ASP B 1 140 ? 17.219 -8.938 -8.438 1 97.75 140 ASP B CA 1
ATOM 2271 C C . ASP B 1 140 ? 15.781 -8.555 -8.805 1 97.75 140 ASP B C 1
ATOM 2273 O O . ASP B 1 140 ? 15.164 -9.203 -9.648 1 97.75 140 ASP B O 1
ATOM 2277 N N . PRO B 1 141 ? 15.328 -7.48 -8.203 1 96.75 141 PRO B N 1
ATOM 2278 C CA . PRO B 1 141 ? 13.93 -7.109 -8.453 1 96.75 141 PRO B CA 1
ATOM 2279 C C . PRO B 1 141 ? 13.672 -6.742 -9.914 1 96.75 141 PRO B C 1
ATOM 2281 O O . PRO B 1 141 ? 12.516 -6.645 -10.336 1 96.75 141 PRO B O 1
ATOM 2284 N N . GLY B 1 142 ? 14.672 -6.559 -10.703 1 97.56 142 GLY B N 1
ATOM 2285 C CA . GLY B 1 142 ? 14.523 -6.184 -12.102 1 97.56 142 GLY B CA 1
ATOM 2286 C C . GLY B 1 142 ? 14.43 -7.379 -13.031 1 97.56 142 GLY B C 1
ATOM 2287 O O . GLY B 1 142 ? 14.141 -7.223 -14.219 1 97.56 142 GLY B O 1
ATOM 2288 N N . VAL B 1 143 ? 14.695 -8.539 -12.539 1 98.25 143 VAL B N 1
ATOM 2289 C CA . VAL B 1 143 ? 14.68 -9.75 -13.344 1 98.25 143 VAL B CA 1
ATOM 2290 C C . VAL B 1 143 ? 13.328 -10.445 -13.211 1 98.25 143 VAL B C 1
ATOM 2292 O O . VAL B 1 143 ? 12.875 -10.719 -12.094 1 98.25 143 VAL B O 1
ATOM 2295 N N . GLU B 1 144 ? 12.695 -10.703 -14.289 1 98.5 144 GLU B N 1
ATOM 2296 C CA . GLU B 1 144 ? 11.398 -11.367 -14.32 1 98.5 144 GLU B CA 1
ATOM 2297 C C . GLU B 1 144 ? 11.555 -12.875 -14.516 1 98.5 144 GLU B C 1
ATOM 2299 O O . GLU B 1 144 ? 12.609 -13.344 -14.953 1 98.5 144 GLU B O 1
ATOM 2304 N N . PRO B 1 145 ? 10.516 -13.594 -14.203 1 98.56 145 PRO B N 1
ATOM 2305 C CA . PRO B 1 145 ? 10.602 -15.039 -14.406 1 98.56 145 PRO B CA 1
ATOM 2306 C C . PRO B 1 145 ? 10.617 -15.43 -15.883 1 98.56 145 PRO B C 1
ATOM 2308 O O . PRO B 1 145 ? 10.297 -14.602 -16.75 1 98.56 145 PRO B O 1
ATOM 2311 N N . GLU B 1 146 ? 11.133 -16.625 -16.078 1 97.88 146 GLU B N 1
ATOM 2312 C CA . GLU B 1 146 ? 10.914 -17.234 -17.391 1 97.88 146 GLU B CA 1
ATOM 2313 C C . GLU B 1 146 ? 9.492 -17.797 -17.5 1 97.88 146 GLU B C 1
ATOM 2315 O O . GLU B 1 146 ? 9.227 -18.906 -17.062 1 97.88 146 GLU B O 1
ATOM 2320 N N . TYR B 1 147 ? 8.625 -17.047 -18.188 1 98.56 147 TYR B N 1
ATOM 2321 C CA . TYR B 1 147 ? 7.195 -17.344 -18.219 1 98.56 147 TYR B CA 1
ATOM 2322 C C . TYR B 1 147 ? 6.93 -18.719 -18.828 1 98.56 147 TYR B C 1
ATOM 2324 O O . TYR B 1 147 ? 6.023 -19.422 -18.406 1 98.56 147 TYR B O 1
ATOM 2332 N N . ASP B 1 148 ? 7.73 -19.078 -19.812 1 98.19 148 ASP B N 1
ATOM 2333 C CA . ASP B 1 148 ? 7.578 -20.406 -20.422 1 98.19 148 ASP B CA 1
ATOM 2334 C C . ASP B 1 148 ? 7.852 -21.516 -19.422 1 98.19 148 ASP B C 1
ATOM 2336 O O . ASP B 1 148 ? 7.23 -22.578 -19.469 1 98.19 148 ASP B O 1
ATOM 2340 N N . ASP B 1 149 ? 8.812 -21.266 -18.578 1 98.56 149 ASP B N 1
ATOM 2341 C CA . ASP B 1 149 ? 9.109 -22.266 -17.547 1 98.56 149 ASP B CA 1
ATOM 2342 C C . ASP B 1 149 ? 7.949 -22.391 -16.562 1 98.56 149 ASP B C 1
ATOM 2344 O O . ASP B 1 149 ? 7.648 -23.484 -16.094 1 98.56 149 ASP B O 1
ATOM 2348 N N . VAL B 1 150 ? 7.328 -21.297 -16.188 1 98.81 150 VAL B N 1
ATOM 2349 C CA . VAL B 1 150 ? 6.184 -21.328 -15.289 1 98.81 150 VAL B CA 1
ATOM 2350 C C . VAL B 1 150 ? 5.047 -22.125 -15.922 1 98.81 150 VAL B C 1
ATOM 2352 O O . VAL B 1 150 ? 4.457 -23 -15.289 1 98.81 150 VAL B O 1
ATOM 2355 N N . LEU B 1 151 ? 4.773 -21.781 -17.203 1 98.75 151 LEU B N 1
ATOM 2356 C CA . LEU B 1 151 ? 3.707 -22.484 -17.922 1 98.75 151 LEU B CA 1
ATOM 2357 C C . LEU B 1 151 ? 4.008 -23.969 -18.047 1 98.75 151 LEU B C 1
ATOM 2359 O O . LEU B 1 151 ? 3.119 -24.797 -17.859 1 98.75 151 LEU B O 1
ATOM 2363 N N . ALA B 1 152 ? 5.273 -24.328 -18.312 1 98.56 152 ALA B N 1
ATOM 2364 C CA . ALA B 1 152 ? 5.672 -25.734 -18.406 1 98.56 152 ALA B CA 1
ATOM 2365 C C . ALA B 1 152 ? 5.43 -26.469 -17.094 1 98.56 152 ALA B C 1
ATOM 2367 O O . ALA B 1 152 ? 5 -27.625 -17.094 1 98.56 152 ALA B O 1
ATOM 2368 N N . ALA B 1 153 ? 5.719 -25.812 -16.031 1 98.56 153 ALA B N 1
ATOM 2369 C CA . ALA B 1 153 ? 5.48 -26.391 -14.711 1 98.56 153 ALA B CA 1
ATOM 2370 C C . ALA B 1 153 ? 3.998 -26.688 -14.5 1 98.56 153 ALA B C 1
ATOM 2372 O O . ALA B 1 153 ? 3.639 -27.75 -13.969 1 98.56 153 ALA B O 1
ATOM 2373 N N . VAL B 1 154 ? 3.174 -25.75 -14.914 1 98.69 154 VAL B N 1
ATOM 2374 C CA . VAL B 1 154 ? 1.727 -25.906 -14.812 1 98.69 154 VAL B CA 1
ATOM 2375 C C . VAL B 1 154 ? 1.27 -27.078 -15.688 1 98.69 154 VAL B C 1
ATOM 2377 O O . VAL B 1 154 ? 0.505 -27.922 -15.234 1 98.69 154 VAL B O 1
ATOM 2380 N N . GLU B 1 155 ? 1.805 -27.156 -16.891 1 97.81 155 GLU B N 1
ATOM 2381 C CA . GLU B 1 155 ? 1.399 -28.172 -17.844 1 97.81 155 GLU B CA 1
ATOM 2382 C C . GLU B 1 155 ? 1.818 -29.562 -17.375 1 97.81 155 GLU B C 1
ATOM 2384 O O . GLU B 1 155 ? 1.135 -30.547 -17.672 1 97.81 155 GLU B O 1
ATOM 2389 N N . THR B 1 156 ? 2.871 -29.578 -16.641 1 96.5 156 THR B N 1
ATOM 2390 C CA . THR B 1 156 ? 3.354 -30.859 -16.125 1 96.5 156 THR B CA 1
ATOM 2391 C C . THR B 1 156 ? 2.418 -31.391 -15.039 1 96.5 156 THR B C 1
ATOM 2393 O O . THR B 1 156 ? 2.32 -32.594 -14.844 1 96.5 156 THR B O 1
ATOM 2396 N N . LEU B 1 157 ? 1.786 -30.516 -14.359 1 95.81 157 LEU B N 1
ATOM 2397 C CA . LEU B 1 157 ? 0.896 -30.891 -13.266 1 95.81 157 LEU B CA 1
ATOM 2398 C C . LEU B 1 157 ? -0.498 -31.219 -13.789 1 95.81 157 LEU B C 1
ATOM 2400 O O . LEU B 1 157 ? -1.288 -31.875 -13.102 1 95.81 157 LEU B O 1
ATOM 2404 N N . ALA B 1 158 ? -0.957 -30.656 -14.867 1 80.12 158 ALA B N 1
ATOM 2405 C CA . ALA B 1 158 ? -2.277 -30.891 -15.445 1 80.12 158 ALA B CA 1
ATOM 2406 C C . ALA B 1 158 ? -2.348 -32.281 -16.094 1 80.12 158 ALA B C 1
ATOM 2408 O O . ALA B 1 158 ? -1.321 -32.844 -16.484 1 80.12 158 ALA B O 1
#

Organism: NCBI:txid2841257

Radius of gyration: 20.94 Å; Cα contacts (8 Å, |Δi|>4): 732; chains: 2; bounding box: 34×64×45 Å

Secondary structure (DSSP, 8-state):
---TTSBPPP-EEEEEESEEEEEEGGGSGGGPSEEEEE-S-TT-HHHHHHHHHHHHTHHHHHHTT-EEEEEESS-HHHHHHHHHHHT--SEEEE-TTSHHHHHTT-EEEEGGGTEEEEEPSEEEEE-TTSBEEEEEE-SSTTPPP-HHHHHHHHHHH-/---TTSBPPP-EEEEEESEEEEEEGGGSGGGPSEEEEE-S-TT-HHHHHHHHHHHHTHHHHHHTT-EEEEEESS-HHHHHHHHHHHT--SEEEE-TTSHHHHHTT-EEEEGGGTEEEEEPSEEEEE-TTSBEEEEEE-SSTTPPP-HHHHHHHHHHH-

pLDDT: mean 98.16, std 1.82, range [80.12, 98.94]

Nearest PDB structures (foldseek):
  3hjp-assembly2_D  TM=9.689E-01  e=8.607E-19  Saccharolobus solfataricus
  2ywn-assembly1_A  TM=9.316E-01  e=6.828E-16  Sulfurisphaera tokodaii
  5enu-assembly2_B  TM=8.716E-01  e=6.828E-16  Burkholderia ambifaria MC40-6
  5epf-assembly1_A  TM=9.052E-01  e=1.488E-14  Mycobacterium tuberculosis H37Rv
  5imd-assembly1_A  TM=8.208E-01  e=1.613E-12  Xanthomonas campestris pv. campestris str. ATCC 33913

Foldseek 3Di:
DAFFFDQQDWDWFWKQQVDTDIDTPLVCLVQPQEKEWEAFDFPDDLVLVQLLVCQVCVVLLVVLSYAYEYEKLDDSVRQNVSCVVSVRNHMYTHNVVLVSQVSNVAWDDPVVVPGGGIGFGKIFTAHSVSGTRDIDGDPDNNDHDPVVVVSVSSNVRD/DAFFFDQQDWDWFWKQQVDTDIDIPLVCLVQPQEKEWEAFDFPDDLVLVQQLVCQVCVVLLVVLSYAYEYEKLDDSVRQNVSCVVSVRNHMYTHNVVLVSQVSNVAWDDPVVVPGGGIGFGKIFTAHSVSGTRDIDGDPDNNDHDPVVVVSVSSNVRD

InterPro domains:
  IPR000866 Alkyl hydroperoxide reductase subunit C/ Thiol specific antioxidant [PF00578] (5-134)
  IPR013766 Thioredoxin domain [PS51352] (2-158)
  IPR024706 Peroxiredoxin, AhpC-type [PIRSF000239] (3-155)
  IPR036249 Thioredoxin-like superfamily [SSF52833] (1-157)
  IPR050455 Thiol Peroxidase Tpx Subfamily [PTHR43110] (2-157)